Protein AF-A0A6C0U4Q2-F1 (afdb_monomer)

Mean predicted aligned error: 18.31 Å

Radius of gyration: 34.85 Å; Cα contacts (8 Å, |Δi|>4): 377; chains: 1; bounding box: 130×58×100 Å

pLDDT: mean 71.83, std 25.67, range [25.06, 98.56]

Secondary structure (DSSP, 8-state):
---PPPPPPPPPPPP--PPPPP-PPPP--SS-------SSEEEESSS--SS-PPPPEEEE-HHHHHHHHHHHHH-SS--EEEEEEEEEPPPTT---EEEEEEEE--SEEEETTEEEE-HHHHHHHHHHHHHTT--GGG--EEEEE-TTS--PPPHHHHHHHHHHHHH-SEEEEEEE-TTS-EEEEEEETTTTEEEES-EEEE----SS-TTTTHHHHHHHH----------------------------------------------------------------------------S----------------------------------------

Foldseek 3Di:
DDDDDDDDDDDDDDPDDDDPDDDDDDDDFPWFDDFLDPDWDKDFTPDFDPDDADQAEEEEAPVRVVVVLCVQVVDQWKFKKWFFWDWDDDDPVRHIYIYGYDIGGFDWDTDRADIGHDPVRLVVVCVVCVVVVHHCLRRQEMEMENEADDQRDDPVVSVVVSVVLVPHQKHKYKYAYNVGDIWIKIDGSVNRMITTRGHYYHDDPDPDDPCVCVVVVCVVPPDDDPPDPPPPPPPPPPDDPDDDDDDDDDDDDDDDDDDDDDDDDDDDDDDDDDDDDDDDDDDDDPDDDDDDDDDDDDDDDDPDDDDDDDDDDDDDDDDDDDDDDDDDDDDDDDDDDD

Organism: NCBI:txid2708301

Nearest PDB structures (foldseek):
  5u4p-assembly1_B  TM=7.479E-01  e=2.543E-08  Saccharomyces cerevisiae S288C
  7w39-assembly1_c  TM=6.281E-01  e=1.203E-08  Homo sapiens
  6ef3-assembly1_r  TM=6.448E-01  e=1.652E-07  Saccharomyces cerevisiae S288C
  5cw3-assembly1_D  TM=5.854E-01  e=3.716E-07  Camponotus floridanus

Solvent-accessible surface area (backbone atoms only — not comparable to full-atom values): 22722 Å² total; per-residue (Å²): 140,85,86,83,81,85,81,77,88,81,83,80,80,76,80,81,78,76,75,82,77,84,78,75,78,77,87,83,69,95,50,51,63,80,69,67,60,94,46,72,44,82,41,71,34,51,90,45,60,94,74,72,84,56,81,43,35,46,28,25,32,66,67,40,52,52,52,52,53,48,54,38,68,75,39,87,39,15,49,56,35,39,27,31,46,46,77,51,82,57,51,100,84,65,25,54,31,37,34,33,69,47,75,43,72,58,51,59,56,66,35,84,88,45,56,49,70,35,71,62,30,53,50,54,50,41,52,50,31,49,76,71,72,45,67,55,87,33,54,34,26,42,34,35,33,39,30,86,54,73,53,61,69,54,73,65,57,35,52,51,50,35,58,49,50,74,79,35,61,50,42,34,44,38,26,31,28,66,81,73,50,70,32,34,32,42,35,33,54,86,60,8,31,32,32,24,41,43,58,69,50,73,54,73,94,64,96,58,72,92,61,69,65,44,65,60,53,41,70,72,70,62,75,88,77,87,77,73,77,82,78,68,80,75,73,78,87,75,78,77,94,72,78,88,80,90,82,90,76,88,84,84,81,89,86,86,88,88,82,88,89,86,86,88,84,89,87,88,81,90,85,88,79,85,84,84,89,82,91,78,94,77,82,82,80,90,75,89,87,88,83,91,80,91,82,94,75,82,99,70,95,70,97,73,82,82,90,84,87,83,94,78,90,83,81,90,80,90,80,91,88,83,90,86,84,86,86,88,86,81,90,84,88,82,89,81,89,133

Sequence (338 aa):
MTTQQQRKPGTTPSPIRSLPKPTTPAPTFKYKVSTAAMTATRTEIQGAPKSGPQPPRVSYTPEVELQMRYIIAACDDEVGWMCYAEMLEPDSDGADHFLITEIFVPKQEVHATTTEIDPQGLNELAFKLMDEGKDPGKLIGWYHSHVDMGVSPSGQDEEMIQKHLESNPVMIRGIMNKKGASKVDVYYREHGVAFTCVTTGVYYPFTTNPLEGLDEILAKNVVEQDIYPYNGYGYPNSLYSGATHGIDYYGNARQPKTSASSPGKPWNTGLAGKGVTDEDDDFPSLLNTASHVETGFGTRWTVNTPLHLRPDEWHEDDAYWEEGHHNDIIADNGNFFK

Structure (mmCIF, N/CA/C/O backbone):
data_AF-A0A6C0U4Q2-F1
#
_entry.id   AF-A0A6C0U4Q2-F1
#
loop_
_atom_site.group_PDB
_atom_site.id
_atom_site.type_symbol
_atom_site.label_atom_id
_atom_site.label_alt_id
_atom_site.label_comp_id
_atom_site.label_asym_id
_atom_site.label_entity_id
_atom_site.label_seq_id
_atom_site.pdbx_PDB_ins_code
_atom_site.Cartn_x
_atom_site.Cartn_y
_atom_site.Cartn_z
_atom_site.occupancy
_atom_site.B_iso_or_equiv
_atom_site.auth_seq_id
_atom_site.auth_comp_id
_atom_site.auth_asym_id
_atom_site.auth_atom_id
_atom_site.pdbx_PDB_model_num
ATOM 1 N N . MET A 1 1 ? -88.117 -27.316 13.158 1.00 42.72 1 MET A N 1
ATOM 2 C CA . MET A 1 1 ? -87.970 -25.858 12.949 1.00 42.72 1 MET A CA 1
ATOM 3 C C . MET A 1 1 ? -86.537 -25.511 13.297 1.00 42.72 1 MET A C 1
ATOM 5 O O . MET A 1 1 ? -86.114 -25.887 14.382 1.00 42.72 1 MET A O 1
ATOM 9 N N . THR A 1 2 ? -85.785 -24.890 12.387 1.00 41.69 2 THR A N 1
ATOM 10 C CA . THR A 1 2 ? -84.321 -24.783 12.512 1.00 41.69 2 THR A CA 1
ATOM 11 C C . THR A 1 2 ? -83.884 -23.353 12.216 1.00 41.69 2 THR A C 1
ATOM 13 O O . THR A 1 2 ? -83.916 -22.918 11.068 1.00 41.69 2 THR A O 1
ATOM 16 N N . THR A 1 3 ? -83.520 -22.607 13.256 1.00 45.53 3 THR A N 1
ATOM 17 C CA . THR A 1 3 ? -83.231 -21.171 13.155 1.00 45.53 3 THR A CA 1
ATOM 18 C C . THR A 1 3 ? -81.785 -20.937 12.719 1.00 45.53 3 THR A C 1
ATOM 20 O O . THR A 1 3 ? -80.858 -21.185 13.487 1.00 45.53 3 THR A O 1
ATOM 23 N N . GLN A 1 4 ? -81.574 -20.436 11.500 1.00 45.56 4 GLN A N 1
ATOM 24 C CA . GLN A 1 4 ? -80.247 -20.005 11.053 1.00 45.56 4 GLN A CA 1
ATOM 25 C C . GLN A 1 4 ? -79.858 -18.679 11.724 1.00 45.56 4 GLN A C 1
ATOM 27 O O . GLN A 1 4 ? -80.530 -17.666 11.539 1.00 45.56 4 GLN A O 1
ATOM 32 N N . GLN A 1 5 ? -78.743 -18.660 12.459 1.00 52.62 5 GLN A N 1
ATOM 33 C CA . GLN A 1 5 ? -78.097 -17.413 12.873 1.00 52.62 5 GLN A CA 1
ATOM 34 C C . GLN A 1 5 ? -77.146 -16.931 11.772 1.00 52.62 5 GLN A C 1
ATOM 36 O O . GLN A 1 5 ? -76.161 -17.596 11.452 1.00 52.62 5 GLN A O 1
ATOM 41 N N . GLN A 1 6 ? -77.420 -15.753 11.210 1.00 52.38 6 GLN A N 1
ATOM 42 C CA . GLN A 1 6 ? -76.510 -15.093 10.273 1.00 52.38 6 GLN A CA 1
ATOM 43 C C . GLN A 1 6 ? -75.274 -14.566 11.017 1.00 52.38 6 GLN A C 1
ATOM 45 O O . GLN A 1 6 ? -75.391 -13.779 11.957 1.00 52.38 6 GLN A O 1
ATOM 50 N N . ARG A 1 7 ? -74.075 -14.970 10.581 1.00 50.22 7 ARG A N 1
ATOM 51 C CA . ARG A 1 7 ? -72.812 -14.379 11.050 1.00 50.22 7 ARG A CA 1
ATOM 52 C C . ARG A 1 7 ? -72.556 -13.069 10.301 1.00 50.22 7 ARG A C 1
ATOM 54 O O . ARG A 1 7 ? -72.655 -13.036 9.078 1.00 50.22 7 ARG A O 1
ATOM 61 N N . LYS A 1 8 ? -72.210 -11.999 11.024 1.00 54.72 8 LYS A N 1
ATOM 62 C CA . LYS A 1 8 ? -71.780 -10.730 10.411 1.00 54.72 8 LYS A CA 1
ATOM 63 C C . LYS A 1 8 ? -70.379 -10.879 9.787 1.00 54.72 8 LYS A C 1
ATOM 65 O O . LYS A 1 8 ? -69.573 -11.628 10.342 1.00 54.72 8 LYS A O 1
ATOM 70 N N . PRO A 1 9 ? -70.061 -10.164 8.690 1.00 55.47 9 PRO A N 1
ATOM 71 C CA . PRO A 1 9 ? -68.697 -10.086 8.169 1.00 55.47 9 PRO A CA 1
ATOM 72 C C . PRO A 1 9 ? -67.740 -9.494 9.211 1.00 55.47 9 PRO A C 1
ATOM 74 O O . PRO A 1 9 ? -68.101 -8.551 9.916 1.00 55.47 9 PRO A O 1
ATOM 77 N N . GLY A 1 10 ? -66.529 -10.045 9.308 1.00 53.47 10 GLY A N 1
ATOM 78 C CA . GLY A 1 10 ? -65.479 -9.512 10.177 1.00 53.47 10 GLY A CA 1
ATOM 79 C C . GLY A 1 10 ? -64.791 -8.301 9.549 1.00 53.47 10 GLY A C 1
ATOM 80 O O . GLY A 1 10 ? -64.473 -8.319 8.362 1.00 53.47 10 GLY A O 1
ATOM 81 N N . THR A 1 11 ? -64.550 -7.258 10.341 1.00 58.34 11 THR A N 1
ATOM 82 C CA . THR A 1 11 ? -63.812 -6.067 9.905 1.00 58.34 11 THR A CA 1
ATOM 83 C C . THR A 1 11 ? -62.340 -6.409 9.681 1.00 58.34 11 THR A C 1
ATOM 85 O O . THR A 1 11 ? -61.685 -6.926 10.587 1.00 58.34 11 THR A O 1
ATOM 88 N N . THR A 1 12 ? -61.800 -6.104 8.502 1.00 63.94 12 THR A N 1
ATOM 89 C CA . THR A 1 12 ? -60.374 -6.288 8.201 1.00 63.94 12 THR A CA 1
ATOM 90 C C . THR A 1 12 ? -59.524 -5.402 9.123 1.00 63.94 12 THR A C 1
ATOM 92 O O . THR A 1 12 ? -59.817 -4.207 9.221 1.00 63.94 12 THR A O 1
ATOM 95 N N . PRO A 1 13 ? -58.481 -5.922 9.798 1.00 58.84 13 PRO A N 1
ATOM 96 C CA . PRO A 1 13 ? -57.597 -5.086 10.604 1.00 58.84 13 PRO A CA 1
ATOM 97 C C . PRO A 1 13 ? -56.796 -4.136 9.705 1.00 58.84 13 PRO A C 1
ATOM 99 O O . PRO A 1 13 ? -56.207 -4.558 8.708 1.00 58.84 13 PRO A O 1
ATOM 102 N N . SER A 1 14 ? -56.769 -2.850 10.061 1.00 62.06 14 SER A N 1
ATOM 103 C CA . SER A 1 14 ? -55.974 -1.840 9.355 1.00 62.06 14 SER A CA 1
ATOM 104 C C . SER A 1 14 ? -54.480 -2.191 9.383 1.00 62.06 14 SER A C 1
ATOM 106 O O . SER A 1 14 ? -53.998 -2.671 10.414 1.00 62.06 14 SER A O 1
ATOM 108 N N . PRO A 1 15 ? -53.717 -1.919 8.306 1.00 62.97 15 PRO A N 1
ATOM 109 C CA . PRO A 1 15 ? -52.280 -2.168 8.296 1.00 62.97 15 PRO A CA 1
ATOM 110 C C . PRO A 1 15 ? -51.590 -1.357 9.397 1.00 62.97 15 PRO A C 1
ATOM 112 O O . PRO A 1 15 ? -51.809 -0.150 9.530 1.00 62.97 15 PRO A O 1
ATOM 115 N N . ILE A 1 16 ? -50.747 -2.026 10.187 1.00 65.00 16 ILE A N 1
ATOM 116 C CA . ILE A 1 16 ? -49.957 -1.380 11.237 1.00 65.00 16 ILE A CA 1
ATOM 117 C C . ILE A 1 16 ? -48.997 -0.403 10.557 1.00 65.00 16 ILE A C 1
ATOM 119 O O . ILE A 1 16 ? -48.096 -0.808 9.824 1.00 65.00 16 ILE A O 1
ATOM 123 N N . ARG A 1 17 ? -49.206 0.896 10.791 1.00 63.78 17 ARG A N 1
ATOM 124 C CA . ARG A 1 17 ? -48.357 1.966 10.261 1.00 63.78 17 ARG A CA 1
ATOM 125 C C . ARG A 1 17 ? -46.952 1.805 10.840 1.00 63.78 17 ARG A C 1
ATOM 127 O O . ARG A 1 17 ? -46.734 2.122 12.007 1.00 63.78 17 ARG A O 1
ATOM 134 N N . SER A 1 18 ? -46.022 1.309 10.027 1.00 65.44 18 SER A N 1
ATOM 135 C CA . SER A 1 18 ? -44.621 1.127 10.406 1.00 65.44 18 SER A CA 1
ATOM 136 C C . SER A 1 18 ? -44.052 2.431 10.960 1.00 65.44 18 SER A C 1
ATOM 138 O O . SER A 1 18 ? -44.100 3.465 10.285 1.00 65.44 18 SER A O 1
ATOM 140 N N . LEU A 1 19 ? -43.521 2.383 12.182 1.00 65.56 19 LEU A N 1
ATOM 141 C CA . LEU A 1 19 ? -42.799 3.513 12.760 1.00 65.56 19 LEU A CA 1
ATOM 142 C C . LEU A 1 19 ? -41.592 3.851 11.867 1.00 65.56 19 LEU A C 1
ATOM 144 O O . LEU A 1 19 ? -40.963 2.929 11.338 1.00 65.56 19 LEU A O 1
ATOM 148 N N . PRO A 1 20 ? -41.260 5.141 11.675 1.00 63.28 20 PRO A N 1
ATOM 149 C CA . PRO A 1 20 ? -40.060 5.515 10.940 1.00 63.28 20 PRO A CA 1
ATOM 150 C C . PRO A 1 20 ? -38.836 4.910 11.636 1.00 63.28 20 PRO A C 1
ATOM 152 O O . PRO A 1 20 ? -38.687 5.023 12.854 1.00 63.28 20 PRO A O 1
ATOM 155 N N . LYS A 1 21 ? -37.978 4.242 10.858 1.00 67.12 21 LYS A N 1
ATOM 156 C CA . LYS A 1 21 ? -36.742 3.633 11.363 1.00 67.12 21 LYS A CA 1
ATOM 157 C C . LYS A 1 21 ? -35.880 4.748 11.985 1.00 67.12 21 LYS A C 1
ATOM 159 O O . LYS A 1 21 ? -35.712 5.771 11.319 1.00 67.12 21 LYS A O 1
ATOM 164 N N . PRO A 1 22 ? -35.355 4.602 13.217 1.00 53.47 22 PRO A N 1
ATOM 165 C CA . PRO A 1 22 ? -34.507 5.628 13.814 1.00 53.47 22 PRO A CA 1
ATOM 166 C C . PRO A 1 22 ? -33.298 5.905 12.919 1.00 53.47 22 PRO A C 1
ATOM 168 O O . PRO A 1 22 ? -32.501 5.008 12.650 1.00 53.47 22 PRO A O 1
ATOM 171 N N . THR A 1 23 ? -33.178 7.138 12.434 1.00 63.22 23 THR A N 1
ATOM 172 C CA . THR A 1 23 ? -32.005 7.589 11.685 1.00 63.22 23 THR A CA 1
ATOM 173 C C . THR A 1 23 ? -30.897 7.909 12.676 1.00 63.22 23 THR A C 1
ATOM 175 O O . THR A 1 23 ? -30.851 9.015 13.221 1.00 63.22 23 THR A O 1
ATOM 178 N N . THR A 1 24 ? -30.025 6.936 12.935 1.00 66.06 24 THR A N 1
ATOM 179 C CA . THR A 1 24 ? -28.750 7.171 13.621 1.00 66.06 24 THR A CA 1
ATOM 180 C C . THR A 1 24 ? -28.005 8.301 12.895 1.00 66.06 24 THR A C 1
ATOM 182 O O . THR A 1 24 ? -27.934 8.259 11.664 1.00 66.06 24 THR A O 1
ATOM 185 N N . PRO A 1 25 ? -27.486 9.327 13.595 1.00 66.88 25 PRO A N 1
ATOM 186 C CA . PRO A 1 25 ? -26.664 10.346 12.952 1.00 66.88 25 PRO A CA 1
ATOM 187 C C . PRO A 1 25 ? -25.405 9.700 12.361 1.00 66.88 25 PRO A C 1
ATOM 189 O O . PRO A 1 25 ? -24.829 8.798 12.969 1.00 66.88 25 PRO A O 1
ATOM 192 N N . ALA A 1 26 ? -24.989 10.158 11.179 1.00 69.19 26 ALA A N 1
ATOM 193 C CA . ALA A 1 26 ? -23.766 9.682 10.540 1.00 69.19 26 ALA A CA 1
ATOM 194 C C . ALA A 1 26 ? -22.528 10.006 11.407 1.00 69.19 26 ALA A C 1
ATOM 196 O O . ALA A 1 26 ? -22.522 11.049 12.076 1.00 69.19 26 ALA A O 1
ATOM 197 N N . PRO A 1 27 ? -21.489 9.150 11.408 1.00 70.38 27 PRO A N 1
ATOM 198 C CA . PRO A 1 27 ? -20.253 9.416 12.136 1.00 70.38 27 PRO A CA 1
ATOM 199 C C . PRO A 1 27 ? -19.581 10.701 11.631 1.00 70.38 27 PRO A C 1
ATOM 201 O O . PRO A 1 27 ? -19.507 10.964 10.433 1.00 70.38 27 PRO A O 1
ATOM 204 N N . THR A 1 28 ? -19.088 11.520 12.560 1.00 76.12 28 THR A N 1
ATOM 205 C CA . THR A 1 28 ? -18.394 12.776 12.251 1.00 76.12 28 THR A CA 1
ATOM 206 C C . THR A 1 28 ? -16.888 12.593 12.401 1.00 76.12 28 THR A C 1
ATOM 208 O O . THR A 1 28 ? -16.343 12.830 13.480 1.00 76.12 28 THR A O 1
ATOM 211 N N . PHE A 1 29 ? -16.224 12.170 11.328 1.00 80.56 29 PHE A N 1
ATOM 212 C CA . PHE A 1 29 ? -14.768 12.015 11.297 1.00 80.56 29 PHE A CA 1
ATOM 213 C C . PHE A 1 29 ? -14.035 13.358 11.436 1.00 80.56 29 PHE A C 1
ATOM 215 O O . PHE A 1 29 ? -14.499 14.398 10.956 1.00 80.56 29 PHE A O 1
ATOM 222 N N . LYS A 1 30 ? -12.862 13.332 12.082 1.00 84.12 30 LYS A N 1
ATOM 223 C CA . LYS A 1 30 ? -11.992 14.511 12.247 1.00 84.12 30 LYS A CA 1
ATOM 224 C C . LYS A 1 30 ? -11.353 14.971 10.931 1.00 84.12 30 LYS A C 1
ATOM 226 O O . LYS A 1 30 ? -11.168 16.171 10.717 1.00 84.12 30 LYS A O 1
ATOM 231 N N . TYR A 1 31 ? -10.990 14.014 10.084 1.00 85.44 31 TYR A N 1
ATOM 232 C CA . TYR A 1 31 ? -10.335 14.221 8.794 1.00 85.44 31 TYR A CA 1
ATOM 233 C C . TYR A 1 31 ? -11.362 14.152 7.668 1.00 85.44 31 TYR A C 1
ATOM 235 O O . TYR A 1 31 ? -12.365 13.458 7.798 1.00 85.44 31 TYR A O 1
ATOM 243 N N . LYS A 1 32 ? -11.112 14.837 6.548 1.00 87.12 32 LYS A N 1
ATOM 244 C CA . LYS A 1 32 ? -11.887 14.645 5.317 1.00 87.12 32 LYS A CA 1
ATOM 245 C C . LYS A 1 32 ? -10.955 14.162 4.226 1.00 87.12 32 LYS A C 1
ATOM 247 O O . LYS A 1 32 ? -10.099 14.908 3.763 1.00 87.12 32 LYS A O 1
ATOM 252 N N . VAL A 1 33 ? -11.123 12.907 3.840 1.00 88.69 33 VAL A N 1
ATOM 253 C CA . VAL A 1 33 ? -10.375 12.295 2.746 1.00 88.69 33 VAL A CA 1
ATOM 254 C C . VAL A 1 33 ? -11.257 12.328 1.508 1.00 88.69 33 VAL A C 1
ATOM 256 O O . VAL A 1 33 ? -12.420 11.953 1.581 1.00 88.69 33 VAL A O 1
ATOM 259 N N . SER A 1 34 ? -10.705 12.785 0.386 1.00 91.00 34 SER A N 1
ATOM 260 C CA . SER A 1 34 ? -11.259 12.493 -0.933 1.00 91.00 34 SER A CA 1
ATOM 261 C C . SER A 1 34 ? -10.108 12.264 -1.903 1.00 91.00 34 SER A C 1
ATOM 263 O O . SER A 1 34 ? -9.291 13.151 -2.147 1.00 91.00 34 SER A O 1
ATOM 265 N N . THR A 1 35 ? -9.985 11.037 -2.387 1.00 93.44 35 THR A N 1
ATOM 266 C CA . THR A 1 35 ? -8.821 10.520 -3.115 1.00 93.44 35 THR A CA 1
ATOM 267 C C . THR A 1 35 ? -9.229 9.702 -4.338 1.00 93.44 35 THR A C 1
ATOM 269 O O . THR A 1 35 ? -8.449 8.906 -4.849 1.00 93.44 35 THR A O 1
ATOM 272 N N . ALA A 1 36 ? -10.426 9.941 -4.880 1.00 92.75 36 ALA A N 1
ATOM 273 C CA . ALA A 1 36 ? -10.941 9.300 -6.093 1.00 92.75 36 ALA A CA 1
ATOM 274 C C . ALA A 1 36 ? -10.117 9.547 -7.382 1.00 92.75 36 ALA A C 1
ATOM 276 O O . ALA A 1 36 ? -10.321 8.845 -8.370 1.00 92.75 36 ALA A O 1
ATOM 277 N N . ALA A 1 37 ? -9.179 10.503 -7.399 1.00 93.62 37 ALA A N 1
ATOM 278 C CA . ALA A 1 37 ? -8.343 10.811 -8.566 1.00 93.62 37 ALA A CA 1
ATOM 279 C C . ALA A 1 37 ? -7.508 9.598 -9.024 1.00 93.62 37 ALA A C 1
ATOM 281 O O . ALA A 1 37 ? -6.835 8.967 -8.214 1.00 93.62 37 ALA A O 1
ATOM 282 N N . MET A 1 38 ? -7.528 9.284 -10.323 1.00 95.50 38 MET A N 1
ATOM 283 C CA . MET A 1 38 ? -6.814 8.136 -10.919 1.00 95.50 38 MET A CA 1
ATOM 284 C C . MET A 1 38 ? -5.503 8.552 -11.605 1.00 95.50 38 MET A C 1
ATOM 286 O O . MET A 1 38 ? -5.093 7.975 -12.607 1.00 95.50 38 MET A O 1
ATOM 290 N N . THR A 1 39 ? -4.874 9.598 -11.075 1.00 95.69 39 THR A N 1
ATOM 291 C CA . THR A 1 39 ? -3.647 10.225 -11.576 1.00 95.69 39 THR A CA 1
ATOM 292 C C . THR A 1 39 ? -2.786 10.670 -10.398 1.00 95.69 39 THR A C 1
ATOM 294 O O . THR A 1 39 ? -3.321 10.988 -9.332 1.00 95.69 39 THR A O 1
ATOM 297 N N . ALA A 1 40 ? -1.466 10.740 -10.594 1.00 96.50 40 ALA A N 1
ATOM 298 C CA . ALA A 1 40 ? -0.534 11.257 -9.593 1.00 96.50 40 ALA A CA 1
ATOM 299 C C . ALA A 1 40 ? -0.945 12.679 -9.164 1.00 96.50 40 ALA A C 1
ATOM 301 O O . ALA A 1 40 ? -0.982 13.594 -9.989 1.00 96.50 40 ALA A O 1
ATOM 302 N N . THR A 1 41 ? -1.343 12.881 -7.905 1.00 94.50 41 THR A N 1
ATOM 303 C CA . THR A 1 41 ? -1.897 14.167 -7.431 1.00 94.50 41 THR A CA 1
ATOM 304 C C . THR A 1 41 ? -1.723 14.331 -5.919 1.00 94.50 41 THR A C 1
ATOM 306 O O . THR A 1 41 ? -1.846 13.374 -5.163 1.00 94.50 41 THR A O 1
ATOM 309 N N . ARG A 1 42 ? -1.442 15.559 -5.463 1.00 93.81 42 ARG A N 1
ATOM 310 C CA . ARG A 1 42 ? -1.377 15.932 -4.039 1.00 93.81 42 ARG A CA 1
ATOM 311 C C . ARG A 1 42 ? -2.695 16.580 -3.615 1.00 93.81 42 ARG A C 1
ATOM 313 O O . ARG A 1 42 ? -3.006 17.678 -4.074 1.00 93.81 42 ARG A O 1
ATOM 320 N N . THR A 1 43 ? -3.417 15.942 -2.703 1.00 91.25 43 THR A N 1
ATOM 321 C CA . THR A 1 43 ? -4.681 16.428 -2.134 1.00 91.25 43 THR A CA 1
ATOM 322 C C . THR A 1 43 ? -4.486 16.898 -0.692 1.00 91.25 43 THR A C 1
ATOM 324 O O . THR A 1 43 ? -3.699 16.332 0.063 1.00 91.25 43 THR A O 1
ATOM 327 N N . GLU A 1 44 ? -5.214 17.936 -0.288 1.00 91.00 44 GLU A N 1
ATOM 328 C CA . GLU A 1 44 ? -5.305 18.382 1.106 1.00 91.00 44 GLU A CA 1
ATOM 329 C C . GLU A 1 44 ? -6.388 17.591 1.859 1.00 91.00 44 GLU A C 1
ATOM 331 O O . GLU A 1 44 ? -7.526 17.519 1.400 1.00 91.00 44 GLU A O 1
ATOM 336 N N . ILE A 1 45 ? -6.044 17.036 3.026 1.00 89.31 45 ILE A N 1
ATOM 337 C CA . ILE A 1 45 ? -6.980 16.344 3.935 1.00 89.31 45 ILE A CA 1
ATOM 338 C C . ILE A 1 45 ? -7.273 17.143 5.218 1.00 89.31 45 ILE A C 1
ATOM 340 O O . ILE A 1 45 ? -8.349 16.989 5.801 1.00 89.31 45 ILE A O 1
ATOM 344 N N . GLN A 1 46 ? -6.347 18.010 5.663 1.00 84.00 46 GLN A N 1
ATOM 345 C CA . GLN A 1 46 ? -6.578 18.978 6.747 1.00 84.00 46 GLN A CA 1
ATOM 346 C C . GLN A 1 46 ? -5.512 20.094 6.786 1.00 84.00 46 GLN A C 1
ATOM 348 O O . GLN A 1 46 ? -4.433 19.890 7.332 1.00 84.00 46 GLN A O 1
ATOM 353 N N . GLY A 1 47 ? -5.839 21.303 6.315 1.00 76.88 47 GLY A N 1
ATOM 354 C CA . GLY A 1 47 ? -5.068 22.525 6.600 1.00 76.88 47 GLY A CA 1
ATOM 355 C C . GLY A 1 47 ? -3.642 22.525 6.041 1.00 76.88 47 GLY A C 1
ATOM 356 O O . GLY A 1 47 ? -2.723 22.999 6.710 1.00 76.88 47 GLY A O 1
ATOM 357 N N . ALA A 1 48 ? -3.447 21.951 4.854 1.00 75.00 48 ALA A N 1
ATOM 358 C CA . ALA A 1 48 ? -2.126 21.633 4.324 1.00 75.00 48 ALA A CA 1
ATOM 359 C C . ALA A 1 48 ? -1.276 22.895 4.059 1.00 75.00 48 ALA A C 1
ATOM 361 O O . ALA A 1 48 ? -1.708 23.799 3.334 1.00 75.00 48 ALA A O 1
ATOM 362 N N . PRO A 1 49 ? -0.020 22.959 4.542 1.00 73.75 49 PRO A N 1
ATOM 363 C CA . PRO A 1 49 ? 0.909 23.997 4.121 1.00 73.75 49 PRO A CA 1
ATOM 364 C C . PRO A 1 49 ? 1.226 23.874 2.620 1.00 73.75 49 PRO A C 1
ATOM 366 O O . PRO A 1 49 ? 1.181 22.791 2.025 1.00 73.75 49 PRO A O 1
ATOM 369 N N . LYS A 1 50 ? 1.554 25.008 1.984 1.00 68.12 50 LYS A N 1
ATOM 370 C CA . LYS A 1 50 ? 1.884 25.054 0.545 1.00 68.12 50 LYS A CA 1
ATOM 371 C C . LYS A 1 50 ? 3.182 24.310 0.220 1.00 68.12 50 LYS A C 1
ATOM 373 O O . LYS A 1 50 ? 3.250 23.631 -0.796 1.00 68.12 50 LYS A O 1
ATOM 378 N N . SER A 1 51 ? 4.177 24.416 1.096 1.00 76.88 51 SER A N 1
ATOM 379 C CA . SER A 1 51 ? 5.342 23.530 1.152 1.00 76.88 51 SER A CA 1
ATOM 380 C C . SER A 1 51 ? 5.009 22.308 2.009 1.00 76.88 51 SER A C 1
ATOM 382 O O . SER A 1 51 ? 4.457 22.466 3.095 1.00 76.88 51 SER A O 1
ATOM 384 N N . GLY A 1 52 ? 5.367 21.109 1.562 1.00 79.44 52 GLY A N 1
ATOM 385 C CA . GLY A 1 52 ? 5.207 19.861 2.314 1.00 79.44 52 GLY A CA 1
ATOM 386 C C . GLY A 1 52 ? 6.228 18.818 1.848 1.00 79.44 52 GLY A C 1
ATOM 387 O O . GLY A 1 52 ? 7.145 19.197 1.117 1.00 79.44 52 GLY A O 1
ATOM 388 N N . PRO A 1 53 ? 6.076 17.539 2.236 1.00 89.00 53 PRO A N 1
ATOM 389 C CA . PRO A 1 53 ? 6.906 16.454 1.708 1.00 89.00 53 PRO A CA 1
ATOM 390 C C . PRO A 1 53 ? 6.783 16.339 0.181 1.00 89.00 53 PRO A C 1
ATOM 392 O O . PRO A 1 53 ? 5.807 16.814 -0.414 1.00 89.00 53 PRO A O 1
ATOM 395 N N . GLN A 1 54 ? 7.767 15.690 -0.440 1.00 91.94 54 GLN A N 1
ATOM 396 C CA . GLN A 1 54 ? 7.686 15.275 -1.842 1.00 91.94 54 GLN A CA 1
ATOM 397 C C . GLN A 1 54 ? 6.697 14.105 -2.009 1.00 91.94 54 GLN A C 1
ATOM 399 O O . GLN A 1 54 ? 6.364 13.447 -1.021 1.00 91.94 54 GLN A O 1
ATOM 404 N N . PRO A 1 55 ? 6.215 13.815 -3.234 1.00 93.56 55 PRO A N 1
ATOM 405 C CA . PRO A 1 55 ? 5.431 12.610 -3.494 1.00 93.56 55 PRO A CA 1
ATOM 406 C C . PRO A 1 55 ? 6.263 11.352 -3.180 1.00 93.56 55 PRO A C 1
ATOM 408 O O . PRO A 1 55 ? 7.316 11.173 -3.796 1.00 93.56 55 PRO A O 1
ATOM 411 N N . PRO A 1 56 ? 5.828 10.488 -2.246 1.00 96.12 56 PRO A N 1
ATOM 412 C CA . PRO A 1 56 ? 6.619 9.343 -1.810 1.00 96.12 56 PRO A CA 1
ATOM 413 C C . PRO A 1 56 ? 6.596 8.192 -2.818 1.00 96.12 56 PRO A C 1
ATOM 415 O O . PRO A 1 56 ? 5.799 8.163 -3.760 1.00 96.12 56 PRO A O 1
ATOM 418 N N . ARG A 1 57 ? 7.452 7.201 -2.572 1.00 95.94 57 ARG A N 1
ATOM 419 C CA . ARG A 1 57 ? 7.528 5.932 -3.306 1.00 95.94 57 ARG A CA 1
ATOM 420 C C . ARG A 1 57 ? 7.076 4.787 -2.404 1.00 95.94 57 ARG A C 1
ATOM 422 O O . ARG A 1 57 ? 7.385 4.785 -1.214 1.00 95.94 57 ARG A O 1
ATOM 429 N N . VAL A 1 58 ? 6.367 3.806 -2.961 1.00 97.75 58 VAL A N 1
ATOM 430 C CA . VAL A 1 58 ? 5.972 2.582 -2.239 1.00 97.75 58 VAL A CA 1
ATOM 431 C C . VAL A 1 58 ? 6.431 1.367 -3.029 1.00 97.75 58 VAL A C 1
ATOM 433 O O . VAL A 1 58 ? 6.020 1.167 -4.167 1.00 97.75 58 VAL A O 1
ATOM 436 N N . SER A 1 59 ? 7.266 0.530 -2.428 1.00 97.38 59 SER A N 1
ATOM 437 C CA . SER A 1 59 ? 7.747 -0.700 -3.044 1.00 97.38 59 SER A CA 1
ATOM 438 C C . SER A 1 59 ? 7.405 -1.938 -2.235 1.00 97.38 59 SER A C 1
ATOM 440 O O . SER A 1 59 ? 7.074 -1.856 -1.058 1.00 97.38 59 SER A O 1
ATOM 442 N N . TYR A 1 60 ? 7.516 -3.091 -2.884 1.00 97.81 60 TYR A N 1
ATOM 443 C CA . TYR A 1 60 ? 7.257 -4.408 -2.306 1.00 97.81 60 TYR A CA 1
ATOM 444 C C . TYR A 1 60 ? 8.522 -5.253 -2.373 1.00 97.81 60 TYR A C 1
ATOM 446 O O . TYR A 1 60 ? 9.256 -5.163 -3.361 1.00 97.81 60 TYR A O 1
ATOM 454 N N . THR A 1 61 ? 8.759 -6.117 -1.390 1.00 97.38 61 THR A N 1
ATOM 455 C CA . THR A 1 61 ? 9.660 -7.257 -1.610 1.00 97.38 61 THR A CA 1
ATOM 456 C C . THR A 1 61 ? 9.063 -8.197 -2.673 1.00 97.38 61 THR A C 1
ATOM 458 O O . THR A 1 61 ? 7.836 -8.228 -2.848 1.00 97.38 61 THR A O 1
ATOM 461 N N . PRO A 1 62 ? 9.882 -8.976 -3.407 1.00 96.38 62 PRO A N 1
ATOM 462 C CA . PRO A 1 62 ? 9.379 -9.955 -4.374 1.00 96.38 62 PRO A CA 1
ATOM 463 C C . PRO A 1 62 ? 8.387 -10.951 -3.755 1.00 96.38 62 PRO A C 1
ATOM 465 O O . PRO A 1 62 ? 7.405 -11.334 -4.390 1.00 96.38 62 PRO A O 1
ATOM 468 N N . GLU A 1 63 ? 8.609 -11.329 -2.497 1.00 96.88 63 GLU A N 1
ATOM 469 C CA . GLU A 1 63 ? 7.749 -12.212 -1.714 1.00 96.88 63 GLU A CA 1
ATOM 470 C C . GLU A 1 63 ? 6.375 -11.580 -1.456 1.00 96.88 63 GLU A C 1
ATOM 472 O O . GLU A 1 63 ? 5.357 -12.239 -1.668 1.00 96.88 63 GLU A O 1
ATOM 477 N N . VAL A 1 64 ? 6.327 -10.301 -1.059 1.00 98.06 64 VAL A N 1
ATOM 478 C CA . VAL A 1 64 ? 5.071 -9.566 -0.834 1.00 98.06 64 VAL A CA 1
ATOM 479 C C . VAL A 1 64 ? 4.280 -9.412 -2.132 1.00 98.06 64 VAL A C 1
ATOM 481 O O . VAL A 1 64 ? 3.080 -9.676 -2.142 1.00 98.06 64 VAL A O 1
ATOM 484 N N . GLU A 1 65 ? 4.930 -9.055 -3.242 1.00 97.38 65 GLU A N 1
ATOM 485 C CA . GLU A 1 65 ? 4.271 -8.947 -4.553 1.00 97.38 65 GLU A CA 1
ATOM 486 C C . GLU A 1 65 ? 3.614 -10.278 -4.969 1.00 97.38 65 GLU A C 1
ATOM 488 O O . GLU A 1 65 ? 2.463 -10.303 -5.414 1.00 97.38 65 GLU A O 1
ATOM 493 N N . LEU A 1 66 ? 4.311 -11.403 -4.771 1.00 97.62 66 LEU A N 1
ATOM 494 C CA . LEU A 1 66 ? 3.773 -12.739 -5.041 1.00 97.62 66 LEU A CA 1
ATOM 495 C C . LEU A 1 66 ? 2.618 -13.109 -4.097 1.00 97.62 66 LEU A C 1
ATOM 497 O O . LEU A 1 66 ? 1.616 -13.662 -4.553 1.00 97.62 66 LEU A O 1
ATOM 501 N N . GLN A 1 67 ? 2.719 -12.783 -2.805 1.00 98.19 67 GLN A N 1
ATOM 502 C CA . GLN A 1 67 ? 1.663 -13.048 -1.821 1.00 98.19 67 GLN A CA 1
ATOM 503 C C . GLN A 1 67 ? 0.393 -12.229 -2.098 1.00 98.19 67 GLN A C 1
ATOM 505 O O . GLN A 1 67 ? -0.703 -12.789 -2.071 1.00 98.19 67 GLN A O 1
ATOM 510 N N . MET A 1 68 ? 0.516 -10.940 -2.436 1.00 97.94 68 MET A N 1
ATOM 511 C CA . MET A 1 68 ? -0.629 -10.103 -2.820 1.00 97.94 68 MET A CA 1
ATOM 512 C C . MET A 1 68 ? -1.315 -10.641 -4.080 1.00 97.94 68 MET A C 1
ATOM 514 O O . MET A 1 68 ? -2.532 -10.825 -4.086 1.00 97.94 68 MET A O 1
ATOM 518 N N . ARG A 1 69 ? -0.545 -10.977 -5.127 1.00 96.81 69 ARG A N 1
ATOM 519 C CA . ARG A 1 69 ? -1.083 -11.597 -6.352 1.00 96.81 69 ARG A CA 1
ATOM 520 C C . ARG A 1 69 ? -1.801 -12.915 -6.066 1.00 96.81 69 ARG A C 1
ATOM 522 O O . ARG A 1 69 ? -2.859 -13.155 -6.641 1.00 96.81 69 ARG A O 1
ATOM 529 N N . TYR A 1 70 ? -1.266 -13.743 -5.165 1.00 97.62 70 TYR A N 1
ATOM 530 C CA . TYR A 1 70 ? -1.914 -14.985 -4.745 1.00 97.62 70 TYR A CA 1
ATOM 531 C C . TYR A 1 70 ? -3.256 -14.728 -4.042 1.00 97.62 70 TYR A C 1
ATOM 533 O O . TYR A 1 70 ? -4.248 -15.351 -4.407 1.00 97.62 70 TYR A O 1
ATOM 541 N N . ILE A 1 71 ? -3.319 -13.783 -3.095 1.00 96.38 71 ILE A N 1
ATOM 542 C CA . ILE A 1 71 ? -4.566 -13.400 -2.402 1.00 96.38 71 ILE A CA 1
ATOM 543 C C . ILE A 1 71 ? -5.623 -12.919 -3.408 1.00 96.38 71 ILE A C 1
ATOM 545 O O . ILE A 1 71 ? -6.754 -13.401 -3.398 1.00 96.38 71 ILE A O 1
ATOM 549 N N . ILE A 1 72 ? -5.242 -12.023 -4.323 1.00 96.44 72 ILE A N 1
ATOM 550 C CA . ILE A 1 72 ? -6.135 -11.472 -5.356 1.00 96.44 72 ILE A CA 1
ATOM 551 C C . ILE A 1 72 ? -6.651 -12.568 -6.303 1.00 96.44 72 ILE A C 1
ATOM 553 O O . ILE A 1 72 ? -7.799 -12.505 -6.738 1.00 96.44 72 ILE A O 1
ATOM 557 N N . ALA A 1 73 ? -5.826 -13.566 -6.632 1.00 96.06 73 ALA A N 1
ATOM 558 C CA . ALA A 1 73 ? -6.212 -14.673 -7.505 1.00 96.06 73 ALA A CA 1
ATOM 559 C C . ALA A 1 73 ? -7.075 -15.737 -6.800 1.00 96.06 73 ALA A C 1
ATOM 561 O O . ALA A 1 73 ? -7.940 -16.327 -7.442 1.00 96.06 73 ALA A O 1
ATOM 562 N N . ALA A 1 74 ? -6.844 -15.986 -5.506 1.00 95.00 74 ALA A N 1
ATOM 563 C CA . ALA A 1 74 ? -7.484 -17.059 -4.741 1.00 95.00 74 ALA A CA 1
ATOM 564 C C . ALA A 1 74 ? -8.853 -16.692 -4.135 1.00 95.00 74 ALA A C 1
ATOM 566 O O . ALA A 1 74 ? -9.577 -17.589 -3.702 1.00 95.00 74 ALA A O 1
ATOM 567 N N . CYS A 1 75 ? -9.210 -15.405 -4.085 1.00 92.50 75 CYS A N 1
ATOM 568 C CA . CYS A 1 75 ? -10.493 -14.924 -3.566 1.00 92.50 75 CYS A CA 1
ATOM 569 C C . CYS A 1 75 ? -11.427 -14.457 -4.695 1.00 92.50 75 CYS A C 1
ATOM 571 O O . CYS A 1 75 ? -11.000 -13.771 -5.624 1.00 92.50 75 CYS A O 1
ATOM 573 N N . ASP A 1 76 ? -12.712 -14.812 -4.607 1.00 93.12 76 ASP A N 1
ATOM 574 C CA . ASP A 1 76 ? -13.754 -14.382 -5.557 1.00 93.12 76 ASP A CA 1
ATOM 575 C C . ASP A 1 76 ? -14.596 -13.196 -5.058 1.00 93.12 76 ASP A C 1
ATOM 577 O O . ASP A 1 76 ? -15.205 -12.502 -5.870 1.00 93.12 76 ASP A O 1
ATOM 581 N N . ASP A 1 77 ? -14.562 -12.925 -3.752 1.00 94.06 77 ASP A N 1
ATOM 582 C CA . ASP A 1 77 ? -15.050 -11.697 -3.118 1.00 94.06 77 ASP A CA 1
ATOM 583 C C . ASP A 1 77 ? -13.882 -10.730 -2.827 1.00 94.06 77 ASP A C 1
ATOM 585 O O . ASP A 1 77 ? -12.702 -11.092 -2.934 1.00 94.06 77 ASP A O 1
ATOM 589 N N . GLU A 1 78 ? -14.199 -9.491 -2.443 1.00 93.12 78 GLU A N 1
ATOM 590 C CA . GLU A 1 78 ? -13.195 -8.524 -1.990 1.00 93.12 78 GLU A CA 1
ATOM 591 C C . GLU A 1 78 ? -12.573 -8.968 -0.661 1.00 93.12 78 GLU A C 1
ATOM 593 O O . GLU A 1 78 ? -13.279 -9.367 0.262 1.00 93.12 78 GLU A O 1
ATOM 598 N N . VAL A 1 79 ? -11.246 -8.887 -0.548 1.00 95.56 79 VAL A N 1
ATOM 599 C CA . VAL A 1 79 ? -10.496 -9.284 0.652 1.00 95.56 79 VAL A CA 1
ATOM 600 C C . VAL A 1 79 ? -9.465 -8.221 1.010 1.00 95.56 79 VAL A C 1
ATOM 602 O O . VAL A 1 79 ? -8.754 -7.714 0.142 1.00 95.56 79 VAL A O 1
ATOM 605 N N . GLY A 1 80 ? -9.383 -7.880 2.294 1.00 96.00 80 GLY A N 1
ATOM 606 C CA . GLY A 1 80 ? -8.434 -6.929 2.859 1.00 96.00 80 GLY A CA 1
ATOM 607 C C . GLY A 1 80 ? -7.219 -7.586 3.518 1.00 96.00 80 GLY A C 1
ATOM 608 O O . GLY A 1 80 ? -7.287 -8.674 4.094 1.00 96.00 80 GLY A O 1
ATOM 609 N N . TRP A 1 81 ? -6.087 -6.889 3.489 1.00 97.31 81 TRP A N 1
ATOM 610 C CA . TRP A 1 81 ? -4.881 -7.247 4.227 1.00 97.31 81 TRP A CA 1
ATOM 611 C C . TRP A 1 81 ? -4.166 -6.006 4.768 1.00 97.31 81 TRP A C 1
ATOM 613 O O . TRP A 1 81 ? -4.311 -4.893 4.262 1.00 97.31 81 TRP A O 1
ATOM 623 N N . MET A 1 82 ? -3.406 -6.205 5.841 1.00 97.19 82 MET A N 1
ATOM 624 C CA . MET A 1 82 ? -2.558 -5.188 6.452 1.00 97.19 82 MET A CA 1
ATOM 625 C C . MET A 1 82 ? -1.109 -5.412 6.024 1.00 97.19 82 MET A C 1
ATOM 627 O O . MET A 1 82 ? -0.652 -6.550 5.929 1.00 97.19 82 MET A O 1
ATOM 631 N N . CYS A 1 83 ? -0.381 -4.329 5.794 1.00 97.88 83 CYS A N 1
ATOM 632 C CA . CYS A 1 83 ? 0.981 -4.332 5.277 1.00 97.88 83 CYS A CA 1
ATOM 633 C C . CYS A 1 83 ? 1.922 -3.675 6.291 1.00 97.88 83 CYS A C 1
ATOM 635 O O . CYS A 1 83 ? 1.671 -2.558 6.755 1.00 97.88 83 CYS A O 1
ATOM 637 N N . TYR A 1 84 ? 3.006 -4.371 6.624 1.00 97.44 84 TYR A N 1
ATOM 638 C CA . TYR A 1 84 ? 4.075 -3.874 7.483 1.00 97.44 84 TYR A CA 1
ATOM 639 C C . TYR A 1 84 ? 5.141 -3.227 6.602 1.00 97.44 84 TYR A C 1
ATOM 641 O O . TYR A 1 84 ? 5.631 -3.848 5.654 1.00 97.44 84 TYR A O 1
ATOM 649 N N . ALA A 1 85 ? 5.452 -1.966 6.885 1.00 97.31 85 ALA A N 1
ATOM 650 C CA . ALA A 1 85 ? 6.340 -1.155 6.069 1.00 97.31 85 ALA A CA 1
ATOM 651 C C . ALA A 1 85 ? 7.594 -0.748 6.840 1.00 97.31 85 ALA A C 1
ATOM 653 O O . ALA A 1 85 ? 7.545 -0.368 8.011 1.00 97.31 85 ALA A O 1
ATOM 654 N N . GLU A 1 86 ? 8.716 -0.753 6.137 1.00 95.75 86 GLU A N 1
ATOM 655 C CA . GLU A 1 86 ? 9.942 -0.094 6.557 1.00 95.75 86 GLU A CA 1
ATOM 656 C C . GLU A 1 86 ? 10.162 1.154 5.699 1.00 95.75 86 GLU A C 1
ATOM 658 O O . GLU A 1 86 ? 9.642 1.262 4.589 1.00 95.75 86 GLU A O 1
ATOM 663 N N . MET A 1 87 ? 10.909 2.119 6.225 1.00 94.62 87 MET A N 1
ATOM 664 C CA . MET A 1 87 ? 11.340 3.292 5.471 1.00 94.62 87 MET A CA 1
ATOM 665 C C . MET A 1 87 ? 12.785 3.051 5.049 1.00 94.62 87 MET A C 1
ATOM 667 O O . MET A 1 87 ? 13.631 2.778 5.901 1.00 94.62 87 MET A O 1
ATOM 671 N N . LEU A 1 88 ? 13.043 3.094 3.745 1.00 92.12 88 LEU A N 1
ATOM 672 C CA . LEU A 1 88 ? 14.395 3.075 3.199 1.00 92.12 88 LEU A CA 1
ATOM 673 C C . LEU A 1 88 ? 15.031 4.463 3.360 1.00 92.12 88 LEU A C 1
ATOM 675 O O . LEU A 1 88 ? 14.333 5.457 3.576 1.00 92.12 88 LEU A O 1
ATOM 679 N N . GLU A 1 89 ? 16.357 4.529 3.238 1.00 85.69 89 GLU A N 1
ATOM 680 C CA . GLU A 1 89 ? 17.056 5.813 3.116 1.00 85.69 89 GLU A CA 1
ATOM 681 C C . GLU A 1 89 ? 16.485 6.601 1.918 1.00 85.69 89 GLU A C 1
ATOM 683 O O . GLU A 1 89 ? 16.261 5.994 0.865 1.00 85.69 89 GLU A O 1
ATOM 688 N N . PRO A 1 90 ? 16.230 7.919 2.045 1.00 77.50 90 PRO A N 1
ATOM 689 C CA . PRO A 1 90 ? 15.648 8.707 0.962 1.00 77.50 90 PRO A CA 1
ATOM 690 C C . PRO A 1 90 ? 16.473 8.655 -0.331 1.00 77.50 90 PRO A C 1
ATOM 692 O O . PRO A 1 90 ? 17.701 8.768 -0.308 1.00 77.50 90 PRO A O 1
ATOM 695 N N . ASP A 1 91 ? 15.779 8.554 -1.469 1.00 70.62 91 ASP A N 1
ATOM 696 C CA . ASP A 1 91 ? 16.383 8.736 -2.795 1.00 70.62 91 ASP A CA 1
ATOM 697 C C . ASP A 1 91 ? 16.982 10.162 -2.914 1.00 70.62 91 ASP A C 1
ATOM 699 O O . ASP A 1 91 ? 16.646 11.079 -2.159 1.00 70.62 91 ASP A O 1
ATOM 703 N N . SER A 1 92 ? 17.860 10.391 -3.896 1.00 79.19 92 SER A N 1
ATOM 704 C CA . SER A 1 92 ? 18.589 11.666 -4.069 1.00 79.19 92 SER A CA 1
ATOM 705 C C . SER A 1 92 ? 17.718 12.898 -4.383 1.00 79.19 92 SER A C 1
ATOM 707 O O . SER A 1 92 ? 18.228 14.019 -4.412 1.00 79.19 92 SER A O 1
ATOM 709 N N . ASP A 1 93 ? 16.413 12.711 -4.589 1.00 82.25 93 ASP A N 1
ATOM 710 C CA . ASP A 1 93 ? 15.400 13.765 -4.716 1.00 82.25 93 ASP A CA 1
ATOM 711 C C . ASP A 1 93 ? 14.734 14.156 -3.379 1.00 82.25 93 ASP A C 1
ATOM 713 O O . ASP A 1 93 ? 13.948 15.108 -3.337 1.00 82.25 93 ASP A O 1
ATOM 717 N N . GLY A 1 94 ? 15.067 13.468 -2.282 1.00 85.44 94 GLY A N 1
ATOM 718 C CA . GLY A 1 94 ? 14.530 13.728 -0.948 1.00 85.44 94 GLY A CA 1
ATOM 719 C C . GLY A 1 94 ? 13.078 13.281 -0.763 1.00 85.44 94 GLY A C 1
ATOM 720 O O . GLY A 1 94 ? 12.377 13.851 0.075 1.00 85.44 94 GLY A O 1
ATOM 721 N N . ALA A 1 95 ? 12.603 12.313 -1.553 1.00 91.38 95 ALA A N 1
ATOM 722 C CA . ALA A 1 95 ? 11.305 11.677 -1.350 1.00 91.38 95 ALA A CA 1
ATOM 723 C C . ALA A 1 95 ? 11.399 10.468 -0.402 1.00 91.38 95 ALA A C 1
ATOM 725 O O . ALA A 1 95 ? 12.300 9.636 -0.530 1.00 91.38 95 ALA A O 1
ATOM 726 N N . ASP A 1 96 ? 10.426 10.335 0.506 1.00 94.69 96 ASP A N 1
ATOM 727 C CA . ASP A 1 96 ? 10.293 9.150 1.360 1.00 94.69 96 ASP A CA 1
ATOM 728 C C . ASP A 1 96 ? 10.053 7.899 0.499 1.00 94.69 96 ASP A C 1
ATOM 730 O O . ASP A 1 96 ? 9.209 7.902 -0.408 1.00 94.69 96 ASP A O 1
ATOM 734 N N . HIS A 1 97 ? 10.739 6.800 0.818 1.00 95.50 97 HIS A N 1
ATOM 735 C CA . HIS A 1 97 ? 10.553 5.513 0.149 1.00 95.50 97 HIS A CA 1
ATOM 736 C C . HIS A 1 97 ? 10.156 4.437 1.162 1.00 95.50 97 HIS A C 1
ATOM 738 O O . HIS A 1 97 ? 10.965 3.973 1.963 1.00 95.50 97 HIS A O 1
ATOM 744 N N . PHE A 1 98 ? 8.891 4.023 1.114 1.00 97.44 98 PHE A N 1
ATOM 745 C CA . PHE A 1 98 ? 8.369 2.919 1.914 1.00 97.44 98 PHE A CA 1
ATOM 746 C C . PHE A 1 98 ? 8.602 1.585 1.200 1.00 97.44 98 PHE A C 1
ATOM 748 O O . PHE A 1 98 ? 8.257 1.439 0.027 1.00 97.44 98 PHE A O 1
ATOM 755 N N . LEU A 1 99 ? 9.121 0.592 1.916 1.00 97.81 99 LEU A N 1
ATOM 756 C CA . LEU A 1 99 ? 9.213 -0.799 1.481 1.00 97.81 99 LEU A CA 1
ATOM 757 C C . LEU A 1 99 ? 8.264 -1.653 2.323 1.00 97.81 99 LEU A C 1
ATOM 759 O O . LEU A 1 99 ? 8.469 -1.814 3.523 1.00 97.81 99 LEU A O 1
ATOM 763 N N . ILE A 1 100 ? 7.240 -2.231 1.699 1.00 98.44 100 ILE A N 1
ATOM 764 C CA . ILE A 1 100 ? 6.414 -3.264 2.322 1.00 98.44 100 ILE A CA 1
ATOM 765 C C . ILE A 1 100 ? 7.217 -4.567 2.360 1.00 98.44 100 ILE A C 1
ATOM 767 O O . ILE A 1 100 ? 7.605 -5.088 1.309 1.00 98.44 100 ILE A O 1
ATOM 771 N N . THR A 1 101 ? 7.451 -5.087 3.564 1.00 97.75 101 THR A N 1
ATOM 772 C CA . THR A 1 101 ? 8.283 -6.278 3.808 1.00 97.75 101 THR A CA 1
ATOM 773 C C . THR A 1 101 ? 7.481 -7.510 4.217 1.00 97.75 101 THR A C 1
ATOM 775 O O . THR A 1 101 ? 7.879 -8.624 3.882 1.00 97.75 101 THR A O 1
ATOM 778 N N . GLU A 1 102 ? 6.335 -7.329 4.879 1.00 98.06 102 GLU A N 1
ATOM 779 C CA . GLU A 1 102 ? 5.422 -8.405 5.287 1.00 98.06 102 GLU A CA 1
ATOM 780 C C . GLU A 1 102 ? 3.955 -7.992 5.074 1.00 98.06 102 GLU A C 1
ATOM 782 O O . GLU A 1 102 ? 3.605 -6.815 5.220 1.00 98.06 102 GLU A O 1
ATOM 787 N N . ILE A 1 103 ? 3.077 -8.962 4.789 1.00 98.19 103 ILE A N 1
ATOM 788 C CA . ILE A 1 103 ? 1.619 -8.764 4.788 1.00 98.19 103 ILE A CA 1
ATOM 789 C C . ILE A 1 103 ? 0.911 -9.746 5.721 1.00 98.19 103 ILE A C 1
ATOM 791 O O . ILE A 1 103 ? 1.354 -10.873 5.942 1.00 98.19 103 ILE A O 1
ATOM 795 N N . PHE A 1 104 ? -0.232 -9.314 6.244 1.00 97.62 104 PHE A N 1
ATOM 796 C CA . PHE A 1 104 ? -1.040 -10.042 7.211 1.00 97.62 104 PHE A CA 1
ATOM 797 C C . PHE A 1 104 ? -2.507 -9.979 6.801 1.00 97.62 104 PHE A C 1
ATOM 799 O O . PHE A 1 104 ? -3.052 -8.895 6.618 1.00 97.62 104 PHE A O 1
ATOM 806 N N . VAL A 1 105 ? -3.162 -11.135 6.697 1.00 96.19 105 VAL A N 1
ATOM 807 C CA . VAL A 1 105 ? -4.607 -11.244 6.442 1.00 96.19 105 VAL A CA 1
ATOM 808 C C . VAL A 1 105 ? -5.300 -11.471 7.792 1.00 96.19 105 VAL A C 1
ATOM 810 O O . VAL A 1 105 ? -5.185 -12.572 8.336 1.00 96.19 105 VAL A O 1
ATOM 813 N N . PRO A 1 106 ? -5.965 -10.465 8.396 1.00 94.12 106 PRO A N 1
ATOM 814 C CA . PRO A 1 106 ? -6.646 -10.644 9.674 1.00 94.12 106 PRO A CA 1
ATOM 815 C C . PRO A 1 106 ? -7.999 -11.342 9.472 1.00 94.12 106 PRO A C 1
ATOM 817 O O . PRO A 1 106 ? -8.458 -11.543 8.343 1.00 94.12 106 PRO A O 1
ATOM 820 N N . LYS A 1 107 ? -8.673 -11.669 10.581 1.00 91.31 107 LYS A N 1
ATOM 821 C CA . LYS A 1 107 ? -10.099 -12.031 10.559 1.00 91.31 107 LYS A CA 1
ATOM 822 C C . LYS A 1 107 ? -10.910 -10.881 9.953 1.00 91.31 107 LYS A C 1
ATOM 824 O O . LYS A 1 107 ? -10.650 -9.717 10.254 1.00 91.31 107 LYS A O 1
ATOM 829 N N . GLN A 1 108 ? -11.871 -11.214 9.104 1.00 92.50 108 GLN A N 1
ATOM 830 C CA . GLN A 1 108 ? -12.687 -10.254 8.364 1.00 92.50 108 GLN A CA 1
ATOM 831 C C . GLN A 1 108 ? -13.940 -10.939 7.815 1.00 92.50 108 GLN A C 1
ATOM 833 O O . GLN A 1 108 ? -13.931 -12.155 7.606 1.00 92.50 108 GLN A O 1
ATOM 838 N N . GLU A 1 109 ? -14.988 -10.162 7.562 1.00 88.06 109 GLU A N 1
ATOM 839 C CA . GLU A 1 109 ? -16.155 -10.601 6.797 1.00 88.06 109 GLU A CA 1
ATOM 840 C C . GLU A 1 109 ? -16.085 -9.992 5.387 1.00 88.06 109 GLU A C 1
ATOM 842 O O . GLU A 1 109 ? -15.800 -8.803 5.223 1.00 88.06 109 GLU A O 1
ATOM 847 N N . VAL A 1 110 ? -16.294 -10.830 4.366 1.00 87.44 110 VAL A N 1
ATOM 848 C CA . VAL A 1 110 ? -16.122 -10.479 2.946 1.00 87.44 110 VAL A CA 1
ATOM 849 C C . VAL A 1 110 ? -17.432 -10.620 2.182 1.00 87.44 110 VAL A C 1
ATOM 851 O O . VAL A 1 110 ? -18.193 -11.568 2.403 1.00 87.44 110 VAL A O 1
ATOM 854 N N . HIS A 1 111 ? -17.688 -9.684 1.273 1.00 82.88 111 HIS A N 1
ATOM 855 C CA . HIS A 1 111 ? -18.787 -9.702 0.311 1.00 82.88 111 HIS A CA 1
ATOM 856 C C . HIS A 1 111 ? -18.286 -9.200 -1.056 1.00 82.88 111 HIS A C 1
ATOM 858 O O . HIS A 1 111 ? -17.276 -8.504 -1.147 1.00 82.88 111 HIS A O 1
ATOM 864 N N . ALA A 1 112 ? -19.052 -9.464 -2.115 1.00 71.56 112 ALA A N 1
ATOM 865 C CA . ALA A 1 112 ? -18.681 -9.198 -3.509 1.00 71.56 112 ALA A CA 1
ATOM 866 C C . ALA A 1 112 ? -18.343 -7.735 -3.884 1.00 71.56 112 ALA A C 1
ATOM 868 O O . ALA A 1 112 ? -17.919 -7.494 -5.013 1.00 71.56 112 ALA A O 1
ATOM 869 N N . THR A 1 113 ? -18.576 -6.764 -2.992 1.00 75.06 113 THR A N 1
ATOM 870 C CA . THR A 1 113 ? -18.217 -5.341 -3.171 1.00 75.06 113 THR A CA 1
ATOM 871 C C . THR A 1 113 ? -17.858 -4.633 -1.850 1.00 75.06 113 THR A C 1
ATOM 873 O O . THR A 1 113 ? -18.037 -3.416 -1.763 1.00 75.06 113 THR A O 1
ATOM 876 N N . THR A 1 114 ? -17.538 -5.377 -0.779 1.00 77.50 114 THR A N 1
ATOM 877 C CA . THR A 1 114 ? -17.135 -4.807 0.523 1.00 77.50 114 THR A CA 1
ATOM 878 C C . THR A 1 114 ? -16.301 -5.806 1.329 1.00 77.50 114 THR A C 1
ATOM 880 O O . THR A 1 114 ? -16.712 -6.959 1.476 1.00 77.50 114 THR A O 1
ATOM 883 N N . THR A 1 115 ? -15.235 -5.349 1.989 1.00 85.06 115 THR A N 1
ATOM 884 C CA . THR A 1 115 ? -14.494 -6.131 2.996 1.00 85.06 115 THR A CA 1
ATOM 885 C C . THR A 1 115 ? -14.431 -5.389 4.338 1.00 85.06 115 THR A C 1
ATOM 887 O O . THR A 1 115 ? -13.930 -4.268 4.402 1.00 85.06 115 THR A O 1
ATOM 890 N N . GLU A 1 116 ? -14.897 -6.002 5.433 1.00 83.38 116 GLU A N 1
ATOM 891 C CA . GLU A 1 116 ? -14.802 -5.426 6.787 1.00 83.38 116 GLU A CA 1
ATOM 892 C C . GLU A 1 116 ? -13.851 -6.253 7.662 1.00 83.38 116 GLU A C 1
ATOM 894 O O . GLU A 1 116 ? -14.143 -7.385 8.052 1.00 83.38 116 GLU A O 1
ATOM 899 N N . ILE A 1 117 ? -12.684 -5.676 7.974 1.00 84.75 117 ILE A N 1
ATOM 900 C CA . ILE A 1 117 ? -11.698 -6.299 8.862 1.00 84.75 117 ILE A CA 1
ATOM 901 C C . ILE A 1 117 ? -12.175 -6.183 10.312 1.00 84.75 117 ILE A C 1
ATOM 903 O O . ILE A 1 117 ? -12.421 -5.081 10.809 1.00 84.75 117 ILE A O 1
ATOM 907 N N . ASP A 1 118 ? -12.250 -7.322 11.001 1.00 83.31 118 ASP A N 1
ATOM 908 C CA . ASP A 1 118 ? -12.679 -7.410 12.395 1.00 83.31 118 ASP A CA 1
ATOM 909 C C . ASP A 1 118 ? -11.747 -6.574 13.302 1.00 83.31 118 ASP A C 1
ATOM 911 O O . ASP A 1 118 ? -10.536 -6.832 13.356 1.00 83.31 118 ASP A O 1
ATOM 915 N N . PRO A 1 119 ? -12.277 -5.594 14.063 1.00 84.94 119 PRO A N 1
ATOM 916 C CA . PRO A 1 119 ? -11.493 -4.840 15.033 1.00 84.94 119 PRO A CA 1
ATOM 917 C C . PRO A 1 119 ? -10.813 -5.723 16.088 1.00 84.94 119 PRO A C 1
ATOM 919 O O . PRO A 1 119 ? -9.737 -5.362 16.564 1.00 84.94 119 PRO A O 1
ATOM 922 N N . GLN A 1 120 ? -11.383 -6.874 16.463 1.00 87.56 120 GLN A N 1
ATOM 923 C CA . GLN A 1 120 ? -10.694 -7.830 17.331 1.00 87.56 120 GLN A CA 1
ATOM 924 C C . GLN A 1 120 ? -9.536 -8.509 16.581 1.00 87.56 120 GLN A C 1
ATOM 926 O O . GLN A 1 120 ? -8.433 -8.547 17.116 1.00 87.56 120 GLN A O 1
ATOM 931 N N . GLY A 1 121 ? -9.732 -8.948 15.337 1.00 89.75 121 GLY A N 1
ATOM 932 C CA . GLY A 1 121 ? -8.679 -9.456 14.450 1.00 89.75 121 GLY A CA 1
ATOM 933 C C . GLY A 1 121 ? -7.484 -8.508 14.273 1.00 89.75 121 GLY A C 1
ATOM 934 O O . GLY A 1 121 ? -6.341 -8.964 14.290 1.00 89.75 121 GLY A O 1
ATOM 935 N N . LEU A 1 122 ? -7.713 -7.192 14.178 1.00 90.25 122 LEU A N 1
ATOM 936 C CA . LEU A 1 122 ? -6.633 -6.190 14.168 1.00 90.25 122 LEU A CA 1
ATOM 937 C C . LEU A 1 122 ? -5.884 -6.111 15.508 1.00 90.25 122 LEU A C 1
ATOM 939 O O . LEU A 1 122 ? -4.658 -6.012 15.517 1.00 90.25 122 LEU A O 1
ATOM 943 N N . ASN A 1 123 ? -6.592 -6.190 16.639 1.00 91.25 123 ASN A N 1
ATOM 944 C CA . ASN A 1 123 ? -5.960 -6.214 17.962 1.00 91.25 123 ASN A CA 1
ATOM 945 C C . ASN A 1 123 ? -5.166 -7.513 18.193 1.00 91.25 123 ASN A C 1
ATOM 947 O O . ASN A 1 123 ? -4.046 -7.464 18.690 1.00 91.25 123 ASN A O 1
ATOM 951 N N . GLU A 1 124 ? -5.706 -8.669 17.793 1.00 94.00 124 GLU A N 1
ATOM 952 C CA . GLU A 1 124 ? -5.011 -9.963 17.837 1.00 94.00 124 GLU A CA 1
ATOM 953 C C . GLU A 1 124 ? -3.719 -9.939 17.002 1.00 94.00 124 GLU A C 1
ATOM 955 O O . GLU A 1 124 ? -2.684 -10.422 17.462 1.00 94.00 124 GLU A O 1
ATOM 960 N N . LEU A 1 125 ? -3.747 -9.320 15.814 1.00 94.50 125 LEU A N 1
ATOM 961 C CA . LEU A 1 125 ? -2.552 -9.097 14.997 1.00 94.50 125 LEU A CA 1
ATOM 962 C C . LEU A 1 125 ? -1.543 -8.167 15.691 1.00 94.50 125 LEU A C 1
ATOM 964 O O . LEU A 1 125 ? -0.354 -8.477 15.714 1.00 94.50 125 LEU A O 1
ATOM 968 N N . ALA A 1 126 ? -1.992 -7.058 16.285 1.00 93.38 126 ALA A N 1
ATOM 969 C CA . ALA A 1 126 ? -1.108 -6.131 16.990 1.00 93.38 126 ALA A CA 1
ATOM 970 C C . ALA A 1 126 ? -0.406 -6.792 18.192 1.00 93.38 126 ALA A C 1
ATOM 972 O O . ALA A 1 126 ? 0.804 -6.635 18.344 1.00 93.38 126 ALA A O 1
ATOM 973 N N . PHE A 1 127 ? -1.124 -7.583 19.000 1.00 95.19 127 PHE A N 1
ATOM 974 C CA . PHE A 1 127 ? -0.514 -8.355 20.090 1.00 95.19 127 PHE A CA 1
ATOM 975 C C . PHE A 1 127 ? 0.461 -9.414 19.569 1.00 95.19 127 PHE A C 1
ATOM 977 O O . PHE A 1 127 ? 1.576 -9.502 20.075 1.00 95.19 127 PHE A O 1
ATOM 984 N N . LYS A 1 128 ? 0.101 -10.149 18.506 1.00 95.56 128 LYS A N 1
ATOM 985 C CA . LYS A 1 128 ? 1.005 -11.114 17.866 1.00 95.56 128 LYS A CA 1
ATOM 986 C C . LYS A 1 128 ? 2.318 -10.454 17.415 1.00 95.56 128 LYS A C 1
ATOM 988 O O . LYS A 1 128 ? 3.382 -11.028 17.619 1.00 95.56 128 LYS A O 1
ATOM 993 N N . LEU A 1 129 ? 2.259 -9.262 16.817 1.00 95.38 129 LEU A N 1
ATOM 994 C CA . LEU A 1 129 ? 3.458 -8.522 16.407 1.00 95.38 129 LEU A CA 1
ATOM 995 C C . LEU A 1 129 ? 4.330 -8.141 17.616 1.00 95.38 129 LEU A C 1
ATOM 997 O O . LEU A 1 129 ? 5.542 -8.325 17.550 1.00 95.38 129 LEU A O 1
ATOM 1001 N N . MET A 1 130 ? 3.732 -7.695 18.729 1.00 95.88 130 MET A N 1
ATOM 1002 C CA . MET A 1 130 ? 4.473 -7.422 19.971 1.00 95.88 130 MET A CA 1
ATOM 1003 C C . MET A 1 130 ? 5.142 -8.684 20.543 1.00 95.88 130 MET A C 1
ATOM 1005 O O . MET A 1 130 ? 6.303 -8.619 20.947 1.00 95.88 130 MET A O 1
ATOM 1009 N N . ASP A 1 131 ? 4.452 -9.830 20.536 1.00 97.19 131 ASP A N 1
ATOM 1010 C CA . ASP A 1 131 ? 4.999 -11.122 20.984 1.00 97.19 131 ASP A CA 1
ATOM 1011 C C . ASP A 1 131 ? 6.130 -11.634 20.063 1.00 97.19 131 ASP A C 1
ATOM 1013 O O . ASP A 1 131 ? 7.073 -12.272 20.531 1.00 97.19 131 ASP A O 1
ATOM 1017 N N . GLU A 1 132 ? 6.084 -11.315 18.762 1.00 96.00 132 GLU A N 1
ATOM 1018 C CA . GLU A 1 132 ? 7.182 -11.533 17.801 1.00 96.00 132 GLU A CA 1
ATOM 1019 C C . GLU A 1 132 ? 8.336 -10.512 17.944 1.00 96.00 132 GLU A C 1
ATOM 1021 O O . GLU A 1 132 ? 9.345 -10.626 17.246 1.00 96.00 132 GLU A O 1
ATOM 1026 N N . GLY A 1 133 ? 8.221 -9.514 18.831 1.00 96.31 133 GLY A N 1
ATOM 1027 C CA . GLY A 1 133 ? 9.213 -8.445 19.009 1.00 96.31 133 GLY A CA 1
ATOM 1028 C C . GLY A 1 133 ? 9.222 -7.387 17.896 1.00 96.31 133 GLY A C 1
ATOM 1029 O O . GLY A 1 133 ? 10.171 -6.608 17.800 1.00 96.31 133 GLY A O 1
ATOM 1030 N N . LYS A 1 134 ? 8.184 -7.359 17.053 1.00 95.44 134 LYS A N 1
ATOM 1031 C CA . LYS A 1 134 ? 7.961 -6.369 15.990 1.00 95.44 134 LYS A CA 1
ATOM 1032 C C . LYS A 1 134 ? 7.202 -5.157 16.534 1.00 95.44 134 LYS A C 1
ATOM 1034 O O . LYS A 1 134 ? 6.505 -5.246 17.541 1.00 95.44 134 LYS A O 1
ATOM 1039 N N . ASP A 1 135 ? 7.309 -4.023 15.845 1.00 95.06 135 ASP A N 1
ATOM 1040 C CA . ASP A 1 135 ? 6.595 -2.792 16.202 1.00 95.06 135 ASP A CA 1
ATOM 1041 C C . ASP A 1 135 ? 5.270 -2.686 15.422 1.00 95.06 135 ASP A C 1
ATOM 1043 O O . ASP A 1 135 ? 5.306 -2.464 14.209 1.00 95.06 135 ASP A O 1
ATOM 1047 N N . PRO A 1 136 ? 4.088 -2.779 16.064 1.00 94.19 136 PRO A N 1
ATOM 1048 C CA . PRO A 1 136 ? 2.811 -2.577 15.378 1.00 94.19 136 PRO A CA 1
ATOM 1049 C C . PRO A 1 136 ? 2.659 -1.171 14.775 1.00 94.19 136 PRO A C 1
ATOM 1051 O O . PRO A 1 136 ? 1.847 -0.991 13.872 1.00 94.19 136 PRO A O 1
ATOM 1054 N N . GLY A 1 137 ? 3.457 -0.188 15.214 1.00 93.62 137 GLY A N 1
ATOM 1055 C CA . GLY A 1 137 ? 3.548 1.140 14.606 1.00 93.62 137 GLY A CA 1
ATOM 1056 C C . GLY A 1 137 ? 4.024 1.136 13.148 1.00 93.62 137 GLY A C 1
ATOM 1057 O O . GLY A 1 137 ? 3.726 2.083 12.424 1.00 93.62 137 GLY A O 1
ATOM 1058 N N . LYS A 1 138 ? 4.681 0.061 12.684 1.00 95.69 138 LYS A N 1
ATOM 1059 C CA . LYS A 1 138 ? 5.038 -0.165 11.269 1.00 95.69 138 LYS A CA 1
ATOM 1060 C C . LYS A 1 138 ? 3.914 -0.779 10.424 1.00 95.69 138 LYS A C 1
ATOM 1062 O O . LYS A 1 138 ? 4.056 -0.866 9.204 1.00 95.69 138 LYS A O 1
ATOM 1067 N N . LEU A 1 139 ? 2.778 -1.167 11.014 1.00 95.62 139 LEU A N 1
ATOM 1068 C CA . LEU A 1 139 ? 1.610 -1.708 10.298 1.00 95.62 139 LEU A CA 1
ATOM 1069 C C . LEU A 1 139 ? 0.773 -0.585 9.641 1.00 95.62 139 LEU A C 1
ATOM 1071 O O . LEU A 1 139 ? -0.425 -0.437 9.889 1.00 95.62 139 LEU A O 1
ATOM 1075 N N . ILE A 1 140 ? 1.432 0.253 8.835 1.00 96.25 140 ILE A N 1
ATOM 1076 C CA . ILE A 1 140 ? 0.873 1.493 8.267 1.00 96.25 140 ILE A CA 1
ATOM 1077 C C . ILE A 1 140 ? 0.170 1.307 6.920 1.00 96.25 140 ILE A C 1
ATOM 1079 O O . ILE A 1 140 ? -0.410 2.262 6.410 1.00 96.25 140 ILE A O 1
ATOM 1083 N N . GLY A 1 141 ? 0.223 0.123 6.307 1.00 97.06 141 GLY A N 1
ATOM 1084 C CA . GLY A 1 141 ? -0.485 -0.139 5.057 1.00 97.06 141 GLY A CA 1
ATOM 1085 C C . GLY A 1 141 ? -1.779 -0.922 5.263 1.00 97.06 141 GLY A C 1
ATOM 1086 O O . GLY A 1 141 ? -1.798 -1.913 5.986 1.00 97.06 141 GLY A O 1
ATOM 1087 N N . TRP A 1 142 ? -2.842 -0.513 4.575 1.00 97.44 142 TRP A N 1
ATOM 1088 C CA . TRP A 1 142 ? -4.053 -1.303 4.358 1.00 97.44 142 TRP A CA 1
ATOM 1089 C C . TRP A 1 142 ? -4.272 -1.462 2.857 1.00 97.44 142 TRP A C 1
ATOM 1091 O O . TRP A 1 142 ? -4.232 -0.491 2.102 1.00 97.44 142 TRP A O 1
ATOM 1101 N N . TYR A 1 143 ? -4.472 -2.694 2.418 1.00 97.69 143 TYR A N 1
ATOM 1102 C CA . TYR A 1 143 ? -4.682 -3.050 1.024 1.00 97.69 143 TYR A CA 1
ATOM 1103 C C . TYR A 1 143 ? -5.954 -3.888 0.909 1.00 97.69 143 TYR A C 1
ATOM 1105 O O . TYR A 1 143 ? -6.296 -4.617 1.840 1.00 97.69 143 TYR A O 1
ATOM 1113 N N . HIS A 1 144 ? -6.651 -3.812 -0.223 1.00 97.19 144 HIS A N 1
ATOM 1114 C CA . HIS A 1 144 ? -7.721 -4.759 -0.533 1.00 97.19 144 HIS A CA 1
ATOM 1115 C C . HIS A 1 144 ? -7.843 -5.054 -2.032 1.00 97.19 144 HIS A C 1
ATOM 1117 O O . HIS A 1 144 ? -7.343 -4.311 -2.886 1.00 97.19 144 HIS A O 1
ATOM 1123 N N . SER A 1 145 ? -8.488 -6.178 -2.349 1.00 97.00 145 SER A N 1
ATOM 1124 C CA . SER A 1 145 ? -8.827 -6.547 -3.719 1.00 97.00 145 SER A CA 1
ATOM 1125 C C . SER A 1 145 ? -10.155 -5.918 -4.154 1.00 97.00 145 SER A C 1
ATOM 1127 O O . SER A 1 145 ? -11.116 -5.882 -3.398 1.00 97.00 145 SER A O 1
ATOM 1129 N N . HIS A 1 146 ? -10.214 -5.482 -5.410 1.00 95.75 146 HIS A N 1
ATOM 1130 C CA . HIS A 1 146 ? -11.420 -5.063 -6.137 1.00 95.75 146 HIS A CA 1
ATOM 1131 C C . HIS A 1 146 ? -11.843 -6.139 -7.161 1.00 95.75 146 HIS A C 1
ATOM 1133 O O . HIS A 1 146 ? -12.382 -5.823 -8.219 1.00 95.75 146 HIS A O 1
ATOM 1139 N N . VAL A 1 147 ? -11.520 -7.413 -6.892 1.00 93.12 147 VAL A N 1
ATOM 1140 C CA . VAL A 1 147 ? -11.754 -8.606 -7.739 1.00 93.12 147 VAL A CA 1
ATOM 1141 C C . VAL A 1 147 ? -11.559 -8.334 -9.240 1.00 93.12 147 VAL A C 1
ATOM 1143 O O . VAL A 1 147 ? -10.425 -8.341 -9.712 1.00 93.12 147 VAL A O 1
ATOM 1146 N N . ASP A 1 148 ? -12.631 -8.049 -9.985 1.00 93.44 148 ASP A N 1
ATOM 1147 C CA . ASP A 1 148 ? -12.631 -7.766 -11.426 1.00 93.44 148 ASP A CA 1
ATOM 1148 C C . ASP A 1 148 ? -13.022 -6.319 -11.796 1.00 93.44 148 ASP A C 1
ATOM 1150 O O . ASP A 1 148 ? -13.047 -5.972 -12.983 1.00 93.44 148 ASP A O 1
ATOM 1154 N N . MET A 1 149 ? -13.329 -5.455 -10.826 1.00 93.56 149 MET A N 1
ATOM 1155 C CA . MET A 1 149 ? -13.715 -4.061 -11.066 1.00 93.56 149 MET A CA 1
ATOM 1156 C C . MET A 1 149 ? -12.511 -3.101 -11.107 1.00 93.56 149 MET A C 1
ATOM 1158 O O . MET A 1 149 ? -11.355 -3.500 -10.966 1.00 93.56 149 MET A O 1
ATOM 1162 N N . GLY A 1 150 ? -12.762 -1.817 -11.380 1.00 95.88 150 GLY A N 1
ATOM 1163 C CA . GLY A 1 150 ? -11.714 -0.792 -11.411 1.00 95.88 150 GLY A CA 1
ATOM 1164 C C . GLY A 1 150 ? -11.219 -0.433 -10.008 1.00 95.88 150 GLY A C 1
ATOM 1165 O O . GLY A 1 150 ? -12.019 -0.326 -9.086 1.00 95.88 150 GLY A O 1
ATOM 1166 N N . VAL A 1 151 ? -9.916 -0.186 -9.859 1.00 97.56 151 VAL A N 1
ATOM 1167 C CA . VAL A 1 151 ? -9.240 0.128 -8.579 1.00 97.56 151 VAL A CA 1
ATOM 1168 C C . VAL A 1 151 ? -9.447 1.578 -8.095 1.00 97.56 151 VAL A C 1
ATOM 1170 O O . VAL A 1 151 ? -8.562 2.190 -7.501 1.00 97.56 151 VAL A O 1
ATOM 1173 N N . SER A 1 152 ? -10.609 2.160 -8.395 1.00 96.62 152 SER A N 1
ATOM 1174 C CA . SER A 1 152 ? -11.024 3.476 -7.894 1.00 96.62 152 SER A CA 1
ATOM 1175 C C . SER A 1 152 ? -11.663 3.312 -6.515 1.00 96.62 152 SER A C 1
ATOM 1177 O O . SER A 1 152 ? -12.540 2.462 -6.396 1.00 96.62 152 SER A O 1
ATOM 1179 N N . PRO A 1 153 ? -11.297 4.116 -5.503 1.00 96.00 153 PRO A N 1
ATOM 1180 C CA . PRO A 1 153 ? -11.780 3.909 -4.144 1.00 96.00 153 PRO A CA 1
ATOM 1181 C C . PRO A 1 153 ? -13.287 4.133 -3.998 1.00 96.00 153 PRO A C 1
ATOM 1183 O O . PRO A 1 153 ? -13.859 5.042 -4.609 1.00 96.00 153 PRO A O 1
ATOM 1186 N N . SER A 1 154 ? -13.904 3.336 -3.132 1.00 93.88 154 SER A N 1
ATOM 1187 C CA . SER A 1 154 ? -15.267 3.536 -2.649 1.00 93.88 154 SER A CA 1
ATOM 1188 C C . SER A 1 154 ? -15.326 4.626 -1.564 1.00 93.88 154 SER A C 1
ATOM 1190 O O . SER A 1 154 ? -14.316 5.016 -0.974 1.00 93.88 154 SER A O 1
ATOM 1192 N N . GLY A 1 155 ? -16.536 5.100 -1.244 1.00 92.75 155 GLY A N 1
ATOM 1193 C CA . GLY A 1 155 ? -16.739 5.989 -0.092 1.00 92.75 155 GLY A CA 1
ATOM 1194 C C . GLY A 1 155 ? -16.427 5.315 1.252 1.00 92.75 155 GLY A C 1
ATOM 1195 O O . GLY A 1 155 ? -15.975 5.987 2.175 1.00 92.75 155 GLY A O 1
ATOM 1196 N N . GLN A 1 156 ? -16.595 3.990 1.353 1.00 91.19 156 GLN A N 1
ATOM 1197 C CA . GLN A 1 156 ? -16.240 3.238 2.558 1.00 91.19 156 GLN A CA 1
ATOM 1198 C C . GLN A 1 156 ? -14.721 3.221 2.758 1.00 91.19 156 GLN A C 1
ATOM 1200 O O . GLN A 1 156 ? -14.262 3.395 3.881 1.00 91.19 156 GLN A O 1
ATOM 1205 N N . ASP A 1 157 ? -13.931 3.134 1.685 1.00 94.06 157 ASP A N 1
ATOM 1206 C CA . ASP A 1 157 ? -12.463 3.181 1.744 1.00 94.06 157 ASP A CA 1
ATOM 1207 C C . ASP A 1 157 ? -11.961 4.546 2.228 1.00 94.06 157 ASP A C 1
ATOM 1209 O O . ASP A 1 157 ? -10.902 4.645 2.851 1.00 94.06 157 ASP A O 1
ATOM 1213 N N . GLU A 1 158 ? -12.686 5.619 1.899 1.00 94.44 158 GLU A N 1
ATOM 1214 C CA . GLU A 1 158 ? -12.379 6.969 2.368 1.00 94.44 158 GLU A CA 1
ATOM 1215 C C . GLU A 1 158 ? -12.741 7.135 3.853 1.00 94.44 158 GLU A C 1
ATOM 1217 O O . GLU A 1 158 ? -11.970 7.759 4.584 1.00 94.44 158 GLU A O 1
ATOM 1222 N N . GLU A 1 159 ? -13.840 6.538 4.333 1.00 92.56 159 GLU A N 1
ATOM 1223 C CA . GLU A 1 159 ? -14.177 6.456 5.768 1.00 92.56 159 GLU A CA 1
ATOM 1224 C C . GLU A 1 159 ? -13.173 5.583 6.552 1.00 92.56 159 GLU A C 1
ATOM 1226 O O . GLU A 1 159 ? -12.748 5.946 7.652 1.00 92.56 159 GLU A O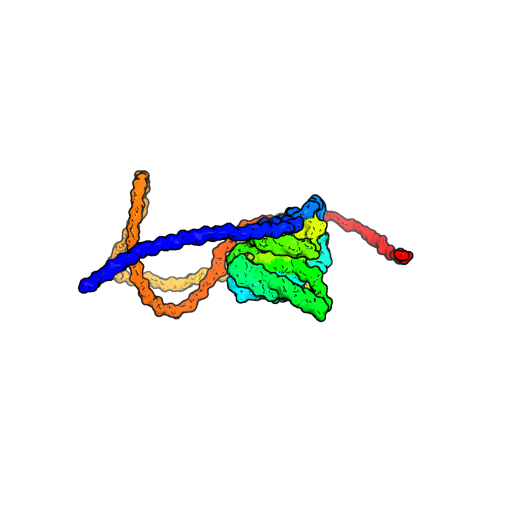 1
ATOM 1231 N N . MET A 1 160 ? -12.719 4.469 5.969 1.00 90.88 160 MET A N 1
ATOM 1232 C CA . MET A 1 160 ? -11.734 3.559 6.568 1.00 90.88 160 MET A CA 1
ATOM 1233 C C . MET A 1 160 ? -10.377 4.246 6.773 1.00 90.88 160 MET A C 1
ATOM 1235 O O . MET A 1 160 ? -9.786 4.167 7.853 1.00 90.88 160 MET A O 1
ATOM 1239 N N . ILE A 1 161 ? -9.908 5.009 5.779 1.00 94.31 161 ILE A N 1
ATOM 1240 C CA . ILE A 1 161 ? -8.689 5.816 5.925 1.00 94.31 161 ILE A CA 1
ATOM 1241 C C . ILE A 1 161 ? -8.895 6.978 6.909 1.00 94.31 161 ILE A C 1
ATOM 1243 O O . ILE A 1 161 ? -7.997 7.247 7.706 1.00 94.31 161 ILE A O 1
ATOM 1247 N N . GLN A 1 162 ? -10.066 7.629 6.935 1.00 92.94 162 GLN A N 1
ATOM 1248 C CA . GLN A 1 162 ? -10.372 8.658 7.944 1.00 92.94 162 GLN A CA 1
ATOM 1249 C C . GLN A 1 162 ? -10.251 8.110 9.374 1.00 92.94 162 GLN A C 1
ATOM 1251 O O . GLN A 1 162 ? -9.639 8.767 10.213 1.00 92.94 1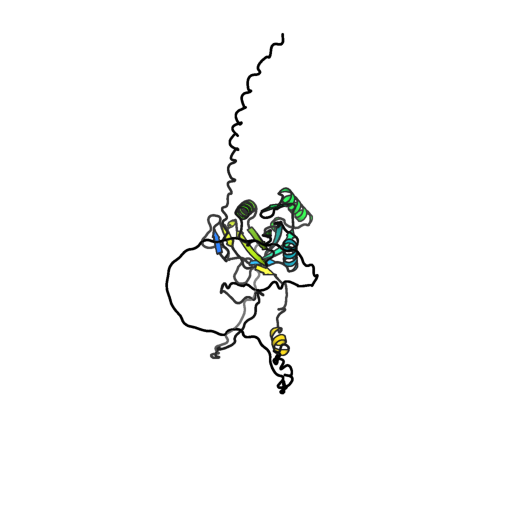62 GLN A O 1
ATOM 1256 N N . LYS A 1 163 ? -10.754 6.892 9.623 1.00 91.00 163 LYS A N 1
ATOM 1257 C CA . LYS A 1 163 ? -10.624 6.161 10.895 1.00 91.00 163 LYS A CA 1
ATOM 1258 C C . LYS A 1 163 ? -9.162 5.834 11.232 1.00 91.00 163 LYS A C 1
ATOM 1260 O O . LYS A 1 163 ? -8.722 6.114 12.345 1.00 91.00 163 LYS A O 1
ATOM 1265 N N . HIS A 1 164 ? -8.382 5.300 10.288 1.00 90.19 164 HIS A N 1
ATOM 1266 C CA . HIS A 1 164 ? -6.960 4.999 10.521 1.00 90.19 164 HIS A CA 1
ATOM 1267 C C . HIS A 1 164 ? -6.105 6.243 10.797 1.00 90.19 164 HIS A C 1
ATOM 1269 O O . HIS A 1 164 ? -5.177 6.178 11.601 1.00 90.19 164 HIS A O 1
ATOM 1275 N N . LEU A 1 165 ? -6.425 7.389 10.191 1.00 92.12 165 LEU A N 1
ATOM 1276 C CA . LEU A 1 165 ? -5.727 8.653 10.446 1.00 92.12 165 LEU A CA 1
ATOM 1277 C C . LEU A 1 165 ? -5.991 9.223 11.852 1.00 92.12 165 LEU A C 1
ATOM 1279 O O . LEU A 1 165 ? -5.278 10.128 12.284 1.00 92.12 165 LEU A O 1
ATOM 1283 N N . GLU A 1 166 ? -6.959 8.703 12.613 1.00 90.06 166 GLU A N 1
ATOM 1284 C CA . GLU A 1 166 ? -7.122 9.092 14.020 1.00 90.06 166 GLU A CA 1
ATOM 1285 C C . GLU A 1 166 ? -6.007 8.507 14.907 1.00 90.06 166 GLU A C 1
ATOM 1287 O O . GLU A 1 166 ? -5.534 9.204 15.807 1.00 90.06 166 GLU A O 1
ATOM 1292 N N . SER A 1 167 ? -5.505 7.301 14.606 1.00 87.81 167 SER A N 1
ATOM 1293 C CA . SER A 1 167 ? -4.362 6.686 15.303 1.00 87.81 167 SER A CA 1
ATOM 1294 C C . SER A 1 167 ? -3.018 6.935 14.608 1.00 87.81 167 SER A C 1
ATOM 1296 O O . SER A 1 167 ? -2.048 7.327 15.262 1.00 87.81 167 SER A O 1
ATOM 1298 N N . ASN A 1 168 ? -2.949 6.775 13.285 1.00 90.75 168 ASN A N 1
ATOM 1299 C CA . ASN A 1 168 ? -1.689 6.614 12.553 1.00 90.75 168 ASN A CA 1
ATOM 1300 C C . ASN A 1 168 ? -1.174 7.954 11.974 1.00 90.75 168 ASN A C 1
ATOM 1302 O O . ASN A 1 168 ? -1.962 8.703 11.394 1.00 90.75 168 ASN A O 1
ATOM 1306 N N . PRO A 1 169 ? 0.129 8.291 12.104 1.00 93.38 169 PRO A N 1
ATOM 1307 C CA . PRO A 1 169 ? 0.705 9.516 11.531 1.00 93.38 169 PRO A CA 1
ATOM 1308 C C . PRO A 1 169 ? 0.876 9.438 10.007 1.00 93.38 169 PRO A C 1
ATOM 1310 O O . PRO A 1 169 ? 0.726 10.446 9.312 1.00 93.38 169 PRO A O 1
ATOM 1313 N N . VAL A 1 170 ? 1.149 8.235 9.501 1.00 95.88 170 VAL A N 1
ATOM 1314 C CA . VAL A 1 170 ? 1.225 7.893 8.080 1.00 95.88 170 VAL A CA 1
ATOM 1315 C C . VAL A 1 170 ? 0.304 6.702 7.831 1.00 95.88 170 VAL A C 1
ATOM 1317 O O . VAL A 1 170 ? 0.189 5.823 8.685 1.00 95.88 170 VAL A O 1
ATOM 1320 N N . MET A 1 171 ? -0.353 6.675 6.675 1.00 97.31 171 MET A N 1
ATOM 1321 C CA . MET A 1 171 ? -1.120 5.523 6.201 1.00 97.31 171 MET A CA 1
ATOM 1322 C C . MET A 1 171 ? -0.847 5.302 4.711 1.00 97.31 171 MET A C 1
ATOM 1324 O O . MET A 1 171 ? -0.717 6.267 3.961 1.00 97.31 171 MET A O 1
ATOM 1328 N N . ILE A 1 172 ? -0.803 4.050 4.266 1.00 98.38 172 ILE A N 1
ATOM 1329 C CA . ILE A 1 172 ? -0.745 3.662 2.852 1.00 98.38 172 ILE A CA 1
ATOM 1330 C C . ILE A 1 172 ? -2.046 2.919 2.534 1.00 98.38 172 ILE A C 1
ATOM 1332 O O . ILE A 1 172 ? -2.394 1.976 3.242 1.00 98.38 172 ILE A O 1
ATOM 1336 N N . ARG A 1 173 ? -2.768 3.323 1.482 1.00 98.31 173 ARG A N 1
ATOM 1337 C CA . ARG A 1 173 ? -3.875 2.537 0.913 1.00 98.31 173 ARG A CA 1
ATOM 1338 C C . ARG A 1 173 ? -3.430 1.907 -0.393 1.00 98.31 173 ARG A C 1
ATOM 1340 O O . ARG A 1 173 ? -2.984 2.640 -1.268 1.00 98.31 173 ARG A O 1
ATOM 1347 N N . GLY A 1 174 ? -3.643 0.607 -0.561 1.00 98.25 174 GLY A N 1
ATOM 1348 C CA . GLY A 1 174 ? -3.573 -0.059 -1.861 1.00 98.25 174 GLY A CA 1
ATOM 1349 C C . GLY A 1 174 ? -4.919 -0.640 -2.293 1.00 98.25 174 GLY A C 1
ATOM 1350 O O . GLY A 1 174 ? -5.653 -1.194 -1.479 1.00 98.25 174 GLY A O 1
ATOM 1351 N N . ILE A 1 175 ? -5.237 -0.530 -3.580 1.00 98.31 175 ILE A N 1
ATOM 1352 C CA . ILE A 1 175 ? -6.386 -1.188 -4.211 1.00 98.31 175 ILE A CA 1
ATOM 1353 C C . ILE A 1 175 ? -5.874 -1.909 -5.457 1.00 98.31 175 ILE A C 1
ATOM 1355 O O . ILE A 1 175 ? -5.186 -1.303 -6.282 1.00 98.31 175 ILE A O 1
ATOM 1359 N N . MET A 1 176 ? -6.156 -3.205 -5.584 1.00 98.12 176 MET A N 1
ATOM 1360 C CA . MET A 1 176 ? -5.607 -4.073 -6.638 1.00 98.12 176 MET A CA 1
ATOM 1361 C C . MET A 1 176 ? -6.678 -5.005 -7.218 1.00 98.12 176 MET A C 1
ATOM 1363 O O . MET A 1 176 ? -7.646 -5.324 -6.536 1.00 98.12 176 MET A O 1
ATOM 1367 N N . ASN A 1 177 ? -6.536 -5.471 -8.462 1.00 97.31 177 ASN A N 1
ATOM 1368 C CA . ASN A 1 177 ? -7.516 -6.375 -9.084 1.00 97.31 177 ASN A CA 1
ATOM 1369 C C . ASN A 1 177 ? -6.880 -7.540 -9.871 1.00 97.31 177 ASN A C 1
ATOM 1371 O O . ASN A 1 177 ? -5.695 -7.518 -10.208 1.00 97.31 177 ASN A O 1
ATOM 1375 N N . LYS A 1 178 ? -7.689 -8.555 -10.211 1.00 96.88 178 LYS A N 1
ATOM 1376 C CA . LYS A 1 178 ? -7.306 -9.746 -11.000 1.00 96.88 178 LYS A CA 1
ATOM 1377 C C . LYS A 1 178 ? -6.794 -9.408 -12.411 1.00 96.88 178 LYS A C 1
ATOM 1379 O O . LYS A 1 178 ? -6.163 -10.241 -13.053 1.00 96.88 178 LYS A O 1
ATOM 1384 N N . LYS A 1 179 ? -7.016 -8.175 -12.882 1.00 96.38 179 LYS A N 1
ATOM 1385 C CA . LYS A 1 179 ? -6.551 -7.640 -14.176 1.00 96.38 179 LYS A CA 1
ATOM 1386 C C . LYS A 1 179 ? -5.176 -6.964 -14.087 1.00 96.38 179 LYS A C 1
ATOM 1388 O O . LYS A 1 179 ? -4.730 -6.377 -15.068 1.00 96.38 179 LYS A O 1
ATOM 1393 N N . GLY A 1 180 ? -4.511 -7.022 -12.930 1.00 94.88 180 GLY A N 1
ATOM 1394 C CA . GLY A 1 180 ? -3.184 -6.442 -12.712 1.00 94.88 180 GLY A CA 1
ATOM 1395 C C . GLY A 1 180 ? -3.169 -4.916 -12.590 1.00 94.88 180 GLY A C 1
ATOM 1396 O O . GLY A 1 180 ? -2.095 -4.327 -12.489 1.00 94.88 180 GLY A O 1
ATOM 1397 N N . ALA A 1 181 ? -4.334 -4.260 -12.572 1.00 97.12 181 ALA A N 1
ATOM 1398 C CA . ALA A 1 181 ? -4.404 -2.846 -12.242 1.00 97.12 181 ALA A CA 1
ATOM 1399 C C . ALA A 1 181 ? -4.190 -2.667 -10.735 1.00 97.12 181 ALA A C 1
ATOM 1401 O O . ALA A 1 181 ? -4.700 -3.440 -9.918 1.00 97.12 181 ALA A O 1
ATOM 1402 N N . SER A 1 182 ? -3.459 -1.618 -10.371 1.00 97.38 182 SER A N 1
ATOM 1403 C CA . SER A 1 182 ? -3.255 -1.215 -8.986 1.00 97.38 182 SER A CA 1
ATOM 1404 C C . SER A 1 182 ? -3.356 0.299 -8.848 1.00 97.38 182 SER A C 1
ATOM 1406 O O . SER A 1 182 ? -3.115 1.052 -9.794 1.00 97.38 182 SER A O 1
ATOM 1408 N N . LYS A 1 183 ? -3.735 0.739 -7.654 1.00 98.06 183 LYS A N 1
ATOM 1409 C CA . LYS A 1 183 ? -3.662 2.124 -7.210 1.00 98.06 183 LYS A CA 1
ATOM 1410 C C . LYS A 1 183 ? -3.143 2.136 -5.783 1.00 98.06 183 LYS A C 1
ATOM 1412 O O . LYS A 1 183 ? -3.639 1.386 -4.947 1.00 98.06 183 LYS A O 1
ATOM 1417 N N . VAL A 1 184 ? -2.172 3.002 -5.512 1.00 98.56 184 VAL A N 1
ATOM 1418 C CA . VAL A 1 184 ? -1.640 3.217 -4.166 1.00 98.56 184 VAL A CA 1
ATOM 1419 C C . VAL A 1 184 ? -1.663 4.700 -3.842 1.00 98.56 184 VAL A C 1
ATOM 1421 O O . VAL A 1 184 ? -1.241 5.521 -4.656 1.00 98.56 184 VAL A O 1
ATOM 1424 N N . ASP A 1 185 ? -2.148 5.027 -2.650 1.00 98.44 185 ASP A N 1
ATOM 1425 C CA . ASP A 1 185 ? -2.228 6.385 -2.125 1.00 98.44 185 ASP A CA 1
ATOM 1426 C C . ASP A 1 185 ? -1.538 6.440 -0.750 1.00 98.44 185 ASP A C 1
ATOM 1428 O O . ASP A 1 185 ? -1.715 5.533 0.064 1.00 98.44 185 ASP A O 1
ATOM 1432 N N . VAL A 1 186 ? -0.785 7.505 -0.462 1.00 98.12 186 VAL A N 1
ATOM 1433 C CA . VAL A 1 186 ? -0.067 7.689 0.816 1.00 98.12 186 VAL A CA 1
ATOM 1434 C C . VAL A 1 186 ? -0.557 8.947 1.523 1.00 98.12 186 VAL A C 1
ATOM 1436 O O . VAL A 1 186 ? -0.649 10.016 0.923 1.00 98.12 186 VAL A O 1
ATOM 1439 N N . TYR A 1 187 ? -0.860 8.827 2.811 1.00 97.44 187 TYR A N 1
ATOM 1440 C CA . TYR A 1 187 ? -1.492 9.853 3.633 1.00 97.44 187 TYR A CA 1
ATOM 1441 C C . TYR A 1 187 ? -0.545 10.277 4.752 1.00 97.44 187 TYR A C 1
ATOM 1443 O O . TYR A 1 187 ? -0.150 9.445 5.562 1.00 97.44 187 TYR A O 1
ATOM 1451 N N . TYR A 1 188 ? -0.243 11.571 4.842 1.00 95.62 188 TYR A N 1
ATOM 1452 C CA . TYR A 1 188 ? 0.527 12.166 5.932 1.00 95.62 188 TYR A CA 1
ATOM 1453 C C . TYR A 1 188 ? -0.401 13.013 6.796 1.00 95.62 188 TYR A C 1
ATOM 1455 O O . TYR A 1 188 ? -0.706 14.165 6.467 1.00 95.62 188 TYR A O 1
ATOM 1463 N N . ARG A 1 189 ? -0.825 12.455 7.933 1.00 93.31 189 ARG A N 1
ATOM 1464 C CA . ARG A 1 189 ? -1.719 13.113 8.896 1.00 93.31 189 ARG A CA 1
ATOM 1465 C C . ARG A 1 189 ? -1.184 14.471 9.340 1.00 93.31 189 ARG A C 1
ATOM 1467 O O . ARG A 1 189 ? -1.931 15.439 9.422 1.00 93.31 189 ARG A O 1
ATOM 1474 N N . GLU A 1 190 ? 0.108 14.524 9.646 1.00 91.00 190 GLU A N 1
ATOM 1475 C CA . GLU A 1 190 ? 0.741 15.658 10.336 1.00 91.00 190 GLU A CA 1
ATOM 1476 C C . GLU A 1 190 ? 1.138 16.783 9.371 1.00 91.00 190 GLU A C 1
ATOM 1478 O O . GLU A 1 190 ? 1.212 17.946 9.758 1.00 91.00 190 GLU A O 1
ATOM 1483 N N . HIS A 1 191 ? 1.283 16.452 8.085 1.00 91.69 191 HIS A N 1
ATOM 1484 C CA . HIS A 1 191 ? 1.396 17.420 6.994 1.00 91.69 191 HIS A CA 1
ATOM 1485 C C . HIS A 1 191 ? 0.038 17.789 6.374 1.00 91.69 191 HIS A C 1
ATOM 1487 O O . HIS A 1 191 ? -0.013 18.656 5.504 1.00 91.69 191 HIS A O 1
ATOM 1493 N N . GLY A 1 192 ? -1.058 17.147 6.794 1.00 93.38 192 GLY A N 1
ATOM 1494 C CA . GLY A 1 192 ? -2.406 17.440 6.310 1.00 93.38 192 GLY A CA 1
ATOM 1495 C C . GLY A 1 192 ? -2.652 17.074 4.843 1.00 93.38 192 GLY A C 1
ATOM 1496 O O . GLY A 1 192 ? -3.561 17.645 4.237 1.00 93.38 192 GLY A O 1
ATOM 1497 N N . VAL A 1 193 ? -1.874 16.150 4.261 1.00 94.88 193 VAL A N 1
ATOM 1498 C CA . VAL A 1 193 ? -1.911 15.810 2.822 1.00 94.88 193 VAL A CA 1
ATOM 1499 C C . VAL A 1 193 ? -2.099 14.322 2.538 1.00 94.88 193 VAL A C 1
ATOM 1501 O O . VAL A 1 193 ? -1.730 13.464 3.336 1.00 94.88 193 VAL A O 1
ATOM 1504 N N . ALA A 1 194 ? -2.609 14.033 1.345 1.00 96.44 194 ALA A N 1
ATOM 1505 C CA . ALA A 1 194 ? -2.538 12.734 0.692 1.00 96.44 194 ALA A CA 1
ATOM 1506 C C . ALA A 1 194 ? -1.876 12.876 -0.687 1.00 96.44 194 ALA A C 1
ATOM 1508 O O . ALA A 1 194 ? -2.076 13.879 -1.373 1.00 96.44 194 ALA A O 1
ATOM 1509 N N . PHE A 1 195 ? -1.133 11.862 -1.112 1.00 97.06 195 PHE A N 1
ATOM 1510 C CA . PHE A 1 195 ? -0.654 11.697 -2.480 1.00 97.06 195 PHE A CA 1
ATOM 1511 C C . PHE A 1 195 ? -1.389 10.513 -3.095 1.00 97.06 195 PHE A C 1
ATOM 1513 O O . PHE A 1 195 ? -1.298 9.406 -2.570 1.00 97.06 195 PHE A O 1
ATOM 1520 N N . THR A 1 196 ? -2.138 10.743 -4.170 1.00 97.44 196 THR A N 1
ATOM 1521 C CA . THR A 1 196 ? -2.857 9.689 -4.893 1.00 97.44 196 THR A CA 1
ATOM 1522 C C . THR A 1 196 ? -2.028 9.138 -6.034 1.00 97.44 196 THR A C 1
ATOM 1524 O O . THR A 1 196 ? -1.300 9.901 -6.668 1.00 97.44 196 THR A O 1
ATOM 1527 N N . CYS A 1 197 ? -2.191 7.847 -6.331 1.00 97.25 197 CYS A N 1
ATOM 1528 C CA . CYS A 1 197 ? -1.490 7.146 -7.413 1.00 97.25 197 CYS A CA 1
ATOM 1529 C C . CYS A 1 197 ? 0.034 7.376 -7.375 1.00 97.25 197 CYS A C 1
ATOM 1531 O O . CYS A 1 197 ? 0.626 7.866 -8.340 1.00 97.25 197 CYS A O 1
ATOM 1533 N N . VAL A 1 198 ? 0.654 7.059 -6.235 1.00 97.31 198 VAL A N 1
ATOM 1534 C CA . VAL A 1 198 ? 2.107 7.172 -6.043 1.00 97.31 198 VAL A CA 1
ATOM 1535 C C . VAL A 1 198 ? 2.879 6.151 -6.883 1.00 97.31 198 VAL A C 1
ATOM 1537 O O . VAL A 1 198 ? 2.338 5.122 -7.287 1.00 97.31 198 VAL A O 1
ATOM 1540 N N . THR A 1 199 ? 4.164 6.413 -7.127 1.00 96.00 199 THR A N 1
ATOM 1541 C CA . THR A 1 199 ? 5.028 5.496 -7.880 1.00 96.00 199 THR A CA 1
ATOM 1542 C C . THR A 1 199 ? 5.238 4.191 -7.113 1.00 96.00 199 THR A C 1
ATOM 1544 O O . THR A 1 199 ? 5.736 4.206 -5.983 1.00 96.00 199 THR A O 1
ATOM 1547 N N . THR A 1 200 ? 4.917 3.066 -7.758 1.00 96.88 200 THR A N 1
ATOM 1548 C CA . THR A 1 200 ? 5.062 1.716 -7.196 1.00 96.88 200 THR A CA 1
ATOM 1549 C C . THR A 1 200 ? 5.976 0.808 -8.008 1.00 96.88 200 THR A C 1
ATOM 1551 O O . THR A 1 200 ? 6.076 0.949 -9.226 1.00 96.88 200 THR A O 1
ATOM 1554 N N . GLY A 1 201 ? 6.577 -0.186 -7.353 1.00 95.12 201 GLY A N 1
ATOM 1555 C CA . GLY A 1 201 ? 7.304 -1.270 -8.022 1.00 95.12 201 GLY A CA 1
ATOM 1556 C C . GLY A 1 201 ? 7.918 -2.271 -7.044 1.00 95.12 201 GLY A C 1
ATOM 1557 O O . GLY A 1 201 ? 8.009 -1.998 -5.849 1.00 95.12 201 GLY A O 1
ATOM 1558 N N . VAL A 1 202 ? 8.367 -3.422 -7.543 1.00 95.19 202 VAL A N 1
ATOM 1559 C CA . VAL A 1 202 ? 9.110 -4.396 -6.727 1.00 95.19 202 VAL A CA 1
ATOM 1560 C C . VAL A 1 202 ? 10.517 -3.858 -6.458 1.00 95.19 202 VAL A C 1
ATOM 1562 O O . VAL A 1 202 ? 11.230 -3.478 -7.388 1.00 95.19 202 VAL A O 1
ATOM 1565 N N . TYR A 1 203 ? 10.915 -3.813 -5.189 1.00 93.19 203 TYR A N 1
ATOM 1566 C CA . TYR A 1 203 ? 12.272 -3.479 -4.779 1.00 93.19 203 TYR A CA 1
ATOM 1567 C C . TYR A 1 203 ? 13.119 -4.747 -4.769 1.00 93.19 203 TYR A C 1
ATOM 1569 O O . TYR A 1 203 ? 12.907 -5.648 -3.957 1.00 93.19 203 TYR A O 1
ATOM 1577 N N . TYR A 1 204 ? 14.094 -4.805 -5.671 1.00 87.62 204 TYR A N 1
ATOM 1578 C CA . TYR A 1 204 ? 15.089 -5.865 -5.690 1.00 87.62 204 TYR A CA 1
ATOM 1579 C C . TYR A 1 204 ? 16.389 -5.350 -5.052 1.00 87.62 204 TYR A C 1
ATOM 1581 O O . TYR A 1 204 ? 17.008 -4.448 -5.622 1.00 87.62 204 TYR A O 1
ATOM 1589 N N . PRO A 1 205 ? 16.840 -5.904 -3.910 1.00 78.56 205 PRO A N 1
ATOM 1590 C CA . PRO A 1 205 ? 18.057 -5.472 -3.216 1.00 78.56 205 PRO A CA 1
ATOM 1591 C C . PRO A 1 205 ? 19.331 -6.025 -3.887 1.00 78.56 205 PRO A C 1
ATOM 1593 O O . PRO A 1 205 ? 20.179 -6.642 -3.242 1.00 78.56 205 PRO A O 1
ATOM 1596 N N . PHE A 1 206 ? 19.463 -5.853 -5.204 1.00 75.38 206 PHE A N 1
ATOM 1597 C CA . PHE A 1 206 ? 20.657 -6.266 -5.936 1.00 75.38 206 PHE A CA 1
ATOM 1598 C C . PHE A 1 206 ? 21.794 -5.260 -5.709 1.00 75.38 206 PHE A C 1
ATOM 1600 O O . PHE A 1 206 ? 21.653 -4.071 -5.984 1.00 75.38 206 PHE A O 1
ATOM 1607 N N . THR A 1 207 ? 22.942 -5.744 -5.230 1.00 66.50 207 THR A N 1
ATOM 1608 C CA . THR A 1 207 ? 24.151 -4.932 -4.994 1.00 66.50 207 THR A CA 1
ATOM 1609 C C . THR A 1 207 ? 24.956 -4.641 -6.266 1.00 66.50 207 THR A C 1
ATOM 1611 O O . THR A 1 207 ? 25.861 -3.811 -6.242 1.00 66.50 207 THR A O 1
ATOM 1614 N N . THR A 1 208 ? 24.622 -5.303 -7.373 1.00 69.00 208 THR A N 1
ATOM 1615 C CA . THR A 1 208 ? 25.124 -5.055 -8.732 1.00 69.00 208 THR A CA 1
ATOM 1616 C C . THR A 1 208 ? 23.938 -4.993 -9.691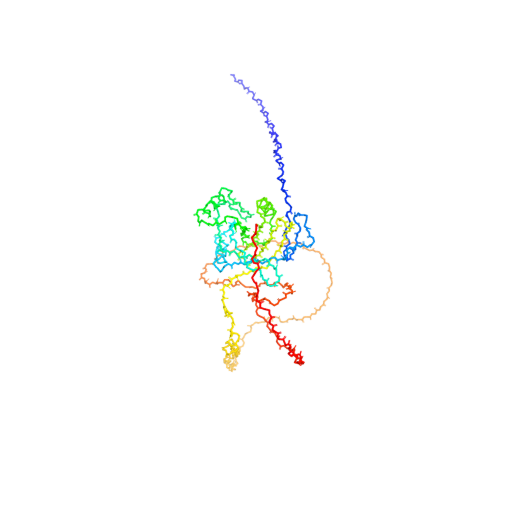 1.00 69.00 208 THR A C 1
ATOM 1618 O O . THR A 1 208 ? 22.902 -5.605 -9.431 1.00 69.00 208 THR A O 1
ATOM 1621 N N . ASN A 1 209 ? 24.060 -4.276 -10.809 1.00 73.12 209 ASN A N 1
ATOM 1622 C CA . ASN A 1 209 ? 22.973 -4.177 -11.783 1.00 73.12 209 ASN A CA 1
ATOM 1623 C C . ASN A 1 209 ? 22.762 -5.541 -12.487 1.00 73.12 209 ASN A C 1
ATOM 1625 O O . ASN A 1 209 ? 23.656 -5.986 -13.205 1.00 73.12 209 ASN A O 1
ATOM 1629 N N . PRO A 1 210 ? 21.604 -6.216 -12.339 1.00 72.94 210 PRO A N 1
ATOM 1630 C CA . PRO A 1 210 ? 21.370 -7.532 -12.945 1.00 72.94 210 PRO A CA 1
ATOM 1631 C C . PRO A 1 210 ? 21.190 -7.478 -14.472 1.00 72.94 210 PRO A C 1
ATOM 1633 O O . PRO A 1 210 ? 21.126 -8.526 -15.110 1.00 72.94 210 PRO A O 1
ATOM 1636 N N . LEU A 1 211 ? 21.072 -6.277 -15.050 1.00 80.50 211 LEU A N 1
ATOM 1637 C CA . LEU A 1 211 ? 20.938 -6.037 -16.490 1.00 80.50 211 LEU A CA 1
ATOM 1638 C C . LEU A 1 211 ? 22.264 -5.593 -17.138 1.00 80.50 211 LEU A C 1
ATOM 1640 O O . LEU A 1 211 ? 22.308 -5.340 -18.339 1.00 80.50 211 LEU A O 1
ATOM 1644 N N . GLU A 1 212 ? 23.348 -5.472 -16.367 1.00 83.88 212 GLU A N 1
ATOM 1645 C CA . GLU A 1 212 ? 24.647 -5.016 -16.871 1.00 83.88 212 GLU A CA 1
ATOM 1646 C C . GLU A 1 212 ? 25.218 -5.998 -17.908 1.00 83.88 212 GLU A C 1
ATOM 1648 O O . GLU A 1 212 ? 25.285 -7.205 -17.676 1.00 83.88 212 GLU A O 1
ATOM 1653 N N . GLY A 1 213 ? 25.573 -5.486 -19.091 1.00 84.44 213 GLY A N 1
ATOM 1654 C CA . GLY A 1 213 ? 25.995 -6.297 -20.240 1.00 84.44 213 GLY A CA 1
ATOM 1655 C C . GLY A 1 213 ? 24.881 -7.126 -20.901 1.00 84.44 213 GLY A C 1
ATOM 1656 O O . GLY A 1 213 ? 25.143 -7.799 -21.900 1.00 84.44 213 GLY A O 1
ATOM 1657 N N . LEU A 1 214 ? 23.635 -7.090 -20.408 1.00 91.12 214 LEU A N 1
ATOM 1658 C CA . LEU A 1 214 ? 22.550 -7.898 -20.975 1.00 91.12 214 LEU A CA 1
ATOM 1659 C C . LEU A 1 214 ? 22.174 -7.433 -22.390 1.00 91.12 214 LEU A C 1
ATOM 1661 O O . LEU A 1 214 ? 21.939 -8.274 -23.254 1.00 91.12 214 LEU A O 1
ATOM 1665 N N . ASP A 1 215 ? 22.211 -6.126 -22.659 1.00 89.88 215 ASP A N 1
ATOM 1666 C CA . ASP A 1 215 ? 21.982 -5.569 -24.000 1.00 89.88 215 ASP A CA 1
ATOM 1667 C C . ASP A 1 215 ? 23.053 -6.023 -25.008 1.00 89.88 215 ASP A C 1
ATOM 1669 O O . ASP A 1 215 ? 22.730 -6.351 -26.149 1.00 89.88 215 ASP A O 1
ATOM 1673 N N . GLU A 1 216 ? 24.317 -6.143 -24.583 1.00 93.06 216 GLU A N 1
ATOM 1674 C CA . GLU A 1 216 ? 25.402 -6.688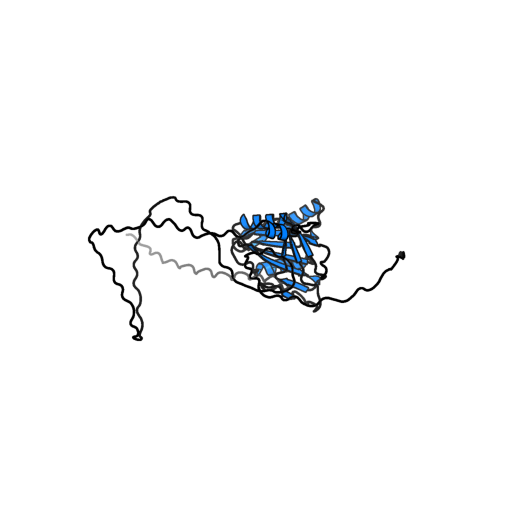 -25.413 1.00 93.06 216 GLU A CA 1
ATOM 1675 C C . GLU A 1 216 ? 25.184 -8.179 -25.711 1.00 93.06 216 GLU A C 1
ATOM 1677 O O . GLU A 1 216 ? 25.401 -8.646 -26.832 1.00 93.06 216 GLU A O 1
ATOM 1682 N N . ILE A 1 217 ? 24.720 -8.940 -24.712 1.00 93.06 217 ILE A N 1
ATOM 1683 C CA . ILE A 1 217 ? 24.360 -10.355 -24.856 1.00 93.06 217 ILE A CA 1
ATOM 1684 C C . ILE A 1 217 ? 23.164 -10.510 -25.805 1.00 93.06 217 ILE A C 1
ATOM 1686 O O . ILE A 1 217 ? 23.171 -11.422 -26.633 1.00 93.06 217 ILE A O 1
ATOM 1690 N N . LEU A 1 218 ? 22.164 -9.631 -25.734 1.00 94.31 218 LEU A N 1
ATOM 1691 C CA . LEU A 1 218 ? 21.015 -9.637 -26.638 1.00 94.31 218 LEU A CA 1
ATOM 1692 C C . LEU A 1 218 ? 21.443 -9.286 -28.068 1.00 94.31 218 LEU A C 1
ATOM 1694 O O . LEU A 1 218 ? 21.249 -10.104 -28.962 1.00 94.31 218 LEU A O 1
ATOM 1698 N N . ALA A 1 219 ? 22.116 -8.151 -28.278 1.00 91.00 219 ALA A N 1
ATOM 1699 C CA . ALA A 1 219 ? 22.578 -7.703 -29.597 1.00 91.00 219 ALA A CA 1
ATOM 1700 C C . ALA A 1 219 ? 23.537 -8.694 -30.287 1.00 91.00 219 ALA A C 1
ATOM 1702 O O . ALA A 1 219 ? 23.605 -8.750 -31.513 1.00 91.00 219 ALA A O 1
ATOM 1703 N N . LYS A 1 220 ? 24.276 -9.496 -29.510 1.00 94.25 220 LYS A N 1
ATOM 1704 C CA . LYS A 1 220 ? 25.183 -10.532 -30.022 1.00 94.25 220 LYS A CA 1
ATOM 1705 C C . LYS A 1 220 ? 24.491 -11.847 -30.390 1.00 94.25 220 LYS A C 1
ATOM 1707 O O . LYS A 1 220 ? 24.948 -12.520 -31.311 1.00 94.25 220 LYS A O 1
ATOM 1712 N N . ASN A 1 221 ? 23.476 -12.265 -29.629 1.00 94.88 221 ASN A N 1
ATOM 1713 C CA . ASN A 1 221 ? 22.923 -13.626 -29.712 1.00 94.88 221 ASN A CA 1
ATOM 1714 C C . ASN A 1 221 ? 21.484 -13.685 -30.255 1.00 94.88 221 ASN A C 1
ATOM 1716 O O . ASN A 1 221 ? 21.039 -14.763 -30.648 1.00 94.88 221 ASN A O 1
ATOM 1720 N N . VAL A 1 222 ? 20.760 -12.564 -30.284 1.00 94.12 222 VAL A N 1
ATOM 1721 C CA . VAL A 1 222 ? 19.413 -12.458 -30.857 1.00 94.12 222 VAL A CA 1
ATOM 1722 C C . VAL A 1 222 ? 19.525 -11.850 -32.250 1.00 94.12 222 VAL A C 1
ATOM 1724 O O . VAL A 1 222 ? 19.840 -10.675 -32.405 1.00 94.12 222 VAL A O 1
ATOM 1727 N N . VAL A 1 223 ? 19.249 -12.662 -33.268 1.00 91.44 223 VAL A N 1
ATOM 1728 C CA . VAL A 1 223 ? 19.149 -12.232 -34.668 1.00 91.44 223 VAL A CA 1
ATOM 1729 C C . VAL A 1 223 ? 17.731 -12.465 -35.171 1.00 91.44 223 VAL A C 1
ATOM 1731 O O . VAL A 1 223 ? 17.090 -13.450 -34.799 1.00 91.44 223 VAL A O 1
ATOM 1734 N N . GLU A 1 224 ? 17.231 -11.562 -36.011 1.00 90.25 224 GLU A N 1
ATOM 1735 C CA . GLU A 1 224 ? 15.944 -11.747 -36.679 1.00 90.25 224 GLU A CA 1
ATOM 1736 C C . GLU A 1 224 ? 16.040 -12.908 -37.681 1.00 90.25 224 GLU A C 1
ATOM 1738 O O . GLU A 1 224 ? 17.024 -13.037 -38.413 1.00 90.25 224 GLU A O 1
ATOM 1743 N N . GLN A 1 225 ? 15.034 -13.785 -37.693 1.00 86.31 225 GLN A N 1
ATOM 1744 C CA . GLN A 1 225 ? 14.972 -14.901 -38.630 1.00 86.31 225 GLN A CA 1
ATOM 1745 C C . GLN A 1 225 ? 14.108 -14.518 -39.834 1.00 86.31 225 GLN A C 1
ATOM 1747 O O . GLN A 1 225 ? 12.900 -14.341 -39.690 1.00 86.31 225 GLN A O 1
ATOM 1752 N N . ASP A 1 226 ? 14.704 -14.511 -41.029 1.00 83.50 226 ASP A N 1
ATOM 1753 C CA . ASP A 1 226 ? 13.970 -14.424 -42.294 1.00 83.50 226 ASP A CA 1
ATOM 1754 C C . ASP A 1 226 ? 12.977 -15.594 -42.429 1.00 83.50 226 ASP A C 1
ATOM 1756 O O . ASP A 1 226 ? 13.329 -16.712 -42.831 1.00 83.50 226 ASP A O 1
ATOM 1760 N N . ILE A 1 227 ? 11.703 -15.344 -42.116 1.00 81.25 227 ILE A N 1
ATOM 1761 C CA . ILE A 1 227 ? 10.612 -16.274 -42.418 1.00 81.25 227 ILE A CA 1
ATOM 1762 C C . ILE A 1 227 ? 10.283 -16.135 -43.905 1.00 81.25 227 ILE A C 1
ATOM 1764 O O . ILE A 1 227 ? 9.367 -15.414 -44.305 1.00 81.25 227 ILE A O 1
ATOM 1768 N N . TYR A 1 228 ? 11.037 -16.851 -44.739 1.00 75.69 228 TYR A N 1
ATOM 1769 C CA . TYR A 1 228 ? 10.694 -17.015 -46.147 1.00 75.69 228 TYR A CA 1
ATOM 1770 C C . TYR A 1 228 ? 9.255 -17.541 -46.259 1.00 75.69 228 TYR A C 1
ATOM 1772 O O . TYR A 1 228 ? 8.954 -18.595 -45.686 1.00 75.69 228 TYR A O 1
ATOM 1780 N N . PRO A 1 229 ? 8.354 -16.857 -46.993 1.00 71.12 229 PRO A N 1
ATOM 1781 C CA . PRO A 1 229 ? 7.000 -17.349 -47.180 1.00 71.12 229 PRO A CA 1
ATOM 1782 C C . PRO A 1 229 ? 7.077 -18.720 -47.847 1.00 71.12 229 PRO A C 1
ATOM 1784 O O . PRO A 1 229 ? 7.760 -18.891 -48.861 1.00 71.12 229 PRO A O 1
ATOM 1787 N N . TYR A 1 230 ? 6.396 -19.706 -47.261 1.00 66.12 230 TYR A N 1
ATOM 1788 C CA . TYR A 1 230 ? 6.389 -21.068 -47.776 1.00 66.12 230 TYR A CA 1
ATOM 1789 C C . TYR A 1 230 ? 5.727 -21.080 -49.158 1.00 66.12 230 TYR A C 1
ATOM 1791 O O . TYR A 1 230 ? 4.505 -21.170 -49.282 1.00 66.12 230 TYR A O 1
ATOM 1799 N N . ASN A 1 231 ? 6.557 -21.004 -50.202 1.00 62.19 231 ASN A N 1
ATOM 1800 C CA . ASN A 1 231 ? 6.193 -21.321 -51.577 1.00 62.19 231 ASN A CA 1
ATOM 1801 C C . ASN A 1 231 ? 5.896 -22.822 -51.648 1.00 62.19 231 ASN A C 1
ATOM 1803 O O . ASN A 1 231 ? 6.702 -23.619 -52.133 1.00 62.19 231 ASN A O 1
ATOM 1807 N N . GLY A 1 232 ? 4.730 -23.204 -51.121 1.00 62.34 232 GLY A N 1
ATOM 1808 C CA . GLY A 1 232 ? 4.184 -24.539 -51.264 1.00 62.34 232 GLY A CA 1
ATOM 1809 C C . GLY A 1 232 ? 4.174 -24.880 -52.741 1.00 62.34 232 GLY A C 1
ATOM 1810 O O . GLY A 1 232 ? 3.670 -24.100 -53.551 1.00 62.34 232 GLY A O 1
ATOM 1811 N N . TYR A 1 233 ? 4.797 -26.008 -53.088 1.00 53.47 233 TYR A N 1
ATOM 1812 C CA . TYR A 1 233 ? 4.986 -26.412 -54.475 1.00 53.47 233 TYR A CA 1
ATOM 1813 C C . TYR A 1 233 ? 3.632 -26.443 -55.180 1.00 53.47 233 TYR A C 1
ATOM 1815 O O . TYR A 1 233 ? 2.824 -27.350 -54.969 1.00 53.47 233 TYR A O 1
ATOM 1823 N N . GLY A 1 234 ? 3.394 -25.432 -56.016 1.00 51.03 234 GLY A N 1
ATOM 1824 C CA . GLY A 1 234 ? 2.220 -25.354 -56.864 1.00 51.03 234 GLY A CA 1
ATOM 1825 C C . GLY A 1 234 ? 2.288 -26.498 -57.857 1.00 51.03 234 GLY A C 1
ATOM 1826 O O . GLY A 1 234 ? 2.943 -26.373 -58.891 1.00 51.03 234 GLY A O 1
ATOM 1827 N N . TYR A 1 235 ? 1.641 -27.618 -57.519 1.00 51.00 235 TYR A N 1
ATOM 1828 C CA . TYR A 1 235 ? 1.475 -28.749 -58.421 1.00 51.00 235 TYR A CA 1
ATOM 1829 C C . TYR A 1 235 ? 0.981 -28.199 -59.762 1.00 51.00 235 TYR A C 1
ATOM 1831 O O . TYR A 1 235 ? -0.058 -27.529 -59.788 1.00 51.00 235 TYR A O 1
ATOM 1839 N N . PRO A 1 236 ? 1.728 -28.400 -60.864 1.00 47.69 236 PRO A N 1
ATOM 1840 C CA . PRO A 1 236 ? 1.410 -27.754 -62.122 1.00 47.69 236 PRO A CA 1
ATOM 1841 C C . PRO A 1 236 ? 0.057 -28.274 -62.588 1.00 47.69 236 PRO A C 1
ATOM 1843 O O . PRO A 1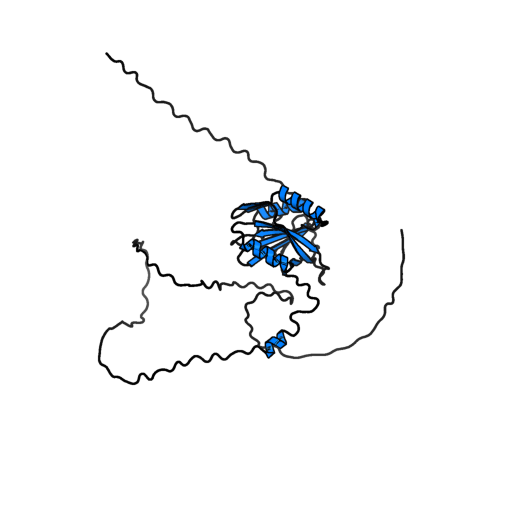 236 ? -0.070 -29.443 -62.955 1.00 47.69 236 PRO A O 1
ATOM 1846 N N . ASN A 1 237 ? -0.952 -27.400 -62.567 1.00 53.81 237 ASN A N 1
ATOM 1847 C CA . ASN A 1 237 ? -2.329 -27.728 -62.925 1.00 53.81 237 ASN A CA 1
ATOM 1848 C C . ASN A 1 237 ? -2.458 -27.800 -64.461 1.00 53.81 237 ASN A C 1
ATOM 1850 O O . ASN A 1 237 ? -3.126 -27.007 -65.126 1.00 53.81 237 ASN A O 1
ATOM 1854 N N . SER A 1 238 ? -1.694 -28.732 -65.029 1.00 47.56 238 SER A N 1
ATOM 1855 C CA . SER A 1 238 ? -1.489 -28.951 -66.449 1.00 47.56 238 SER A CA 1
ATOM 1856 C C . SER A 1 238 ? -2.688 -29.676 -67.046 1.00 47.56 238 SER A C 1
ATOM 1858 O O . SER A 1 238 ? -2.672 -30.893 -67.215 1.00 47.56 238 SER A O 1
ATOM 1860 N N . LEU A 1 239 ? -3.680 -28.881 -67.444 1.00 49.66 239 LEU A N 1
ATOM 1861 C CA . LEU A 1 239 ? -4.486 -29.124 -68.641 1.00 49.66 239 LEU A CA 1
ATOM 1862 C C . LEU A 1 239 ? -5.031 -30.557 -68.784 1.00 49.66 239 LEU A C 1
ATOM 1864 O O . LEU A 1 239 ? -4.641 -31.289 -69.694 1.00 49.66 239 LEU A O 1
ATOM 1868 N N . TYR A 1 240 ? -6.044 -30.900 -67.986 1.00 38.19 240 TYR A N 1
ATOM 1869 C CA . TYR A 1 240 ? -7.081 -31.802 -68.484 1.00 38.19 240 TYR A CA 1
ATOM 1870 C C . TYR A 1 240 ? -8.350 -31.015 -68.806 1.00 38.19 240 TYR A C 1
ATOM 1872 O O . TYR A 1 240 ? -9.108 -30.611 -67.929 1.00 38.19 240 TYR A O 1
ATOM 1880 N N . SER A 1 241 ? -8.553 -30.778 -70.104 1.00 48.97 241 SER A N 1
ATOM 1881 C CA . SER A 1 241 ? -9.763 -30.173 -70.665 1.00 48.97 241 SER A CA 1
ATOM 1882 C C . SER A 1 241 ? -10.935 -31.159 -70.539 1.00 48.97 241 SER A C 1
ATOM 1884 O O . SER A 1 241 ? -11.239 -31.910 -71.465 1.00 48.97 241 SER A O 1
ATOM 1886 N N . GLY A 1 242 ? -11.538 -31.213 -69.348 1.00 41.16 242 GLY A N 1
ATOM 1887 C CA . GLY A 1 242 ? -12.616 -32.132 -68.971 1.00 41.16 242 GLY A CA 1
ATOM 1888 C C . GLY A 1 242 ? -13.964 -31.424 -68.845 1.00 41.16 242 GLY A C 1
ATOM 1889 O O . GLY A 1 242 ? -14.289 -30.890 -67.794 1.00 41.16 242 GLY A O 1
ATOM 1890 N N . ALA A 1 243 ? -14.721 -31.422 -69.940 1.00 44.41 243 ALA A N 1
ATOM 1891 C CA . ALA A 1 243 ? -16.049 -30.836 -70.134 1.00 44.41 243 ALA A CA 1
ATOM 1892 C C . ALA A 1 243 ? -16.988 -30.675 -68.906 1.00 44.41 243 ALA A C 1
ATOM 1894 O O . ALA A 1 243 ? -17.327 -31.642 -68.234 1.00 44.41 243 ALA A O 1
ATOM 1895 N N . THR A 1 244 ? -17.572 -29.470 -68.798 1.00 48.41 244 THR A N 1
ATOM 1896 C CA . THR A 1 244 ? -18.960 -29.177 -68.353 1.00 48.41 244 THR A CA 1
ATOM 1897 C C . THR A 1 244 ? -19.461 -29.721 -67.004 1.00 48.41 244 THR A C 1
ATOM 1899 O O . THR A 1 244 ? -19.749 -30.906 -66.885 1.00 48.41 244 THR A O 1
ATOM 1902 N N . HIS A 1 245 ? -19.754 -28.821 -66.058 1.00 39.41 245 HIS A N 1
ATOM 1903 C CA . HIS A 1 245 ? -21.100 -28.374 -65.613 1.00 39.41 245 HIS A CA 1
ATOM 1904 C C . HIS A 1 245 ? -20.874 -27.093 -64.764 1.00 39.41 245 HIS A C 1
ATOM 1906 O O . HIS A 1 245 ? -19.847 -26.981 -64.104 1.00 39.41 245 HIS A O 1
ATOM 1912 N N . GLY A 1 246 ? -21.642 -26.007 -64.928 1.00 45.09 246 GLY A N 1
ATOM 1913 C CA . GLY A 1 246 ? -22.856 -25.739 -64.136 1.00 45.09 246 GLY A CA 1
ATOM 1914 C C . GLY A 1 246 ? -22.504 -25.548 -62.651 1.00 45.09 246 GLY A C 1
ATOM 1915 O O . GLY A 1 246 ? -22.157 -26.523 -62.000 1.00 45.09 246 GLY A O 1
ATOM 1916 N N . ILE A 1 247 ? -22.558 -24.353 -62.055 1.00 40.69 247 ILE A N 1
ATOM 1917 C CA . ILE A 1 247 ? -23.721 -23.445 -61.963 1.00 40.69 247 ILE A CA 1
ATOM 1918 C C . ILE A 1 247 ? -23.273 -21.973 -61.822 1.00 40.69 247 ILE A C 1
ATOM 1920 O O . ILE A 1 247 ? -22.217 -21.691 -61.258 1.00 40.69 247 ILE A O 1
ATOM 1924 N N . ASP A 1 248 ? -24.093 -21.037 -62.305 1.00 44.84 248 ASP A N 1
ATOM 1925 C CA . ASP A 1 248 ? -23.893 -19.589 -62.176 1.00 44.84 248 ASP A CA 1
ATOM 1926 C C . ASP A 1 248 ? -23.979 -19.075 -60.729 1.00 44.84 248 ASP A C 1
ATOM 1928 O O . ASP A 1 248 ? -24.857 -19.482 -59.969 1.00 44.84 248 ASP A O 1
ATOM 1932 N N . TYR A 1 249 ? -23.192 -18.044 -60.401 1.00 38.31 249 TYR A N 1
ATOM 1933 C CA . TYR A 1 249 ? -23.625 -17.030 -59.436 1.00 38.31 249 TYR A CA 1
ATOM 1934 C C . TYR A 1 249 ? -23.283 -15.621 -59.927 1.00 38.31 249 TYR A C 1
ATOM 1936 O O . TYR A 1 249 ? -22.195 -15.359 -60.439 1.00 38.31 249 TYR A O 1
ATOM 1944 N N . TYR A 1 250 ? -24.251 -14.712 -59.805 1.00 41.34 250 TYR A N 1
ATOM 1945 C CA . TYR A 1 250 ? -24.193 -13.381 -60.405 1.00 41.34 250 TYR A CA 1
ATOM 1946 C C . TYR A 1 250 ? -23.114 -12.495 -59.774 1.00 41.34 250 TYR A C 1
ATOM 1948 O O . TYR A 1 250 ? -23.210 -12.118 -58.607 1.00 41.34 250 TYR A O 1
ATOM 1956 N N . GLY A 1 251 ? -22.185 -12.018 -60.600 1.00 39.53 251 GLY A N 1
ATOM 1957 C CA . GLY A 1 251 ? -21.564 -10.719 -60.369 1.00 39.53 251 GLY A CA 1
ATOM 1958 C C . GLY A 1 251 ? -22.501 -9.611 -60.850 1.00 39.53 251 GLY A C 1
ATOM 1959 O O . GLY A 1 251 ? -22.968 -9.654 -61.987 1.00 39.53 251 GLY A O 1
ATOM 1960 N N . ASN A 1 252 ? -22.759 -8.593 -60.026 1.00 39.31 252 ASN A N 1
ATOM 1961 C CA . ASN A 1 252 ? -23.214 -7.301 -60.539 1.00 39.31 252 ASN A CA 1
ATOM 1962 C C . ASN A 1 252 ? -22.817 -6.161 -59.595 1.00 39.31 252 ASN A C 1
ATOM 1964 O O . ASN A 1 252 ? -23.050 -6.236 -58.390 1.00 39.31 252 ASN A O 1
ATOM 1968 N N . ALA A 1 253 ? -22.210 -5.105 -60.136 1.00 36.81 253 ALA A N 1
ATOM 1969 C CA . ALA A 1 253 ? -21.651 -4.013 -59.349 1.00 36.81 253 ALA A CA 1
ATOM 1970 C C . ALA A 1 253 ? -22.032 -2.644 -59.928 1.00 36.81 253 ALA A C 1
ATOM 1972 O O . ALA A 1 253 ? -21.728 -2.343 -61.077 1.00 36.81 253 ALA A O 1
ATOM 1973 N N . ARG A 1 254 ? -22.576 -1.784 -59.052 1.00 39.34 254 ARG A N 1
ATOM 1974 C CA . ARG A 1 254 ? -22.789 -0.330 -59.215 1.00 39.34 254 ARG A CA 1
ATOM 1975 C C . ARG A 1 254 ? -23.814 0.119 -60.275 1.00 39.34 254 ARG A C 1
ATOM 1977 O O . ARG A 1 254 ? -23.514 0.153 -61.461 1.00 39.34 254 ARG A O 1
ATOM 1984 N N . GLN A 1 255 ? -24.901 0.736 -59.800 1.00 34.38 255 GLN A N 1
ATOM 1985 C CA . GLN A 1 255 ? -25.169 2.169 -60.038 1.00 34.38 255 GLN A CA 1
ATOM 1986 C C . GLN A 1 255 ? -25.815 2.808 -58.781 1.00 34.38 255 GLN A C 1
ATOM 1988 O O . GLN A 1 255 ? -26.310 2.059 -57.937 1.00 34.38 255 GLN A O 1
ATOM 1993 N N . PRO A 1 256 ? -25.767 4.147 -58.588 1.00 47.00 256 PRO A N 1
ATOM 1994 C CA . PRO A 1 256 ? -26.129 4.787 -57.315 1.00 47.00 256 PRO A CA 1
ATOM 1995 C C . PRO A 1 256 ? -27.378 5.705 -57.353 1.00 47.00 256 PRO A C 1
ATOM 1997 O O . PRO A 1 256 ? -27.808 6.148 -58.412 1.00 47.00 256 PRO A O 1
ATOM 2000 N N . LYS A 1 257 ? -27.824 6.114 -56.149 1.00 39.50 257 LYS A N 1
ATOM 2001 C CA . LYS A 1 257 ? -28.758 7.222 -55.808 1.00 39.50 257 LYS A CA 1
ATOM 2002 C C . LYS A 1 257 ? -30.256 7.083 -56.162 1.00 39.50 257 LYS A C 1
ATOM 2004 O O . LYS A 1 257 ? -30.668 7.416 -57.264 1.00 39.50 257 LYS A O 1
ATOM 2009 N N . THR A 1 258 ? -31.075 6.902 -55.121 1.00 35.59 258 THR A N 1
ATOM 2010 C CA . THR A 1 258 ? -32.344 7.642 -54.899 1.00 35.59 258 THR A CA 1
ATOM 2011 C C . THR A 1 258 ? -32.521 7.928 -53.397 1.00 35.59 258 THR A C 1
ATOM 2013 O O . THR A 1 258 ? -31.724 7.462 -52.583 1.00 35.59 258 THR A O 1
ATOM 2016 N N . SER A 1 259 ? -33.509 8.746 -53.021 1.00 35.94 259 SER A N 1
ATOM 2017 C CA . SER A 1 259 ? -33.592 9.411 -51.711 1.00 35.94 259 SER A CA 1
ATOM 2018 C C . SER A 1 259 ? -34.819 9.058 -50.855 1.00 35.94 259 SER A C 1
ATOM 2020 O O . SER A 1 259 ? -35.925 8.996 -51.381 1.00 35.94 259 SER A O 1
ATOM 2022 N N . ALA A 1 260 ? -34.613 9.096 -49.531 1.00 34.78 260 ALA A N 1
ATOM 2023 C CA . ALA A 1 260 ? -35.574 9.505 -48.490 1.00 34.78 260 ALA A CA 1
ATOM 2024 C C . ALA A 1 260 ? -36.728 8.564 -48.047 1.00 34.78 260 ALA A C 1
ATOM 2026 O O . ALA A 1 260 ? -37.173 7.666 -48.753 1.00 34.78 260 ALA A O 1
ATOM 2027 N N . SER A 1 261 ? -37.254 8.911 -46.861 1.00 36.00 261 SER A N 1
ATOM 2028 C CA . SER A 1 261 ? -38.438 8.411 -46.128 1.00 36.00 261 SER A CA 1
ATOM 2029 C C . SER A 1 261 ? -38.315 7.125 -45.282 1.00 36.00 261 SER A C 1
ATOM 2031 O O . SER A 1 261 ? -37.781 6.100 -45.693 1.00 36.00 261 SER A O 1
ATOM 2033 N N . SER A 1 262 ? -38.831 7.238 -44.053 1.00 33.38 262 SER A N 1
ATOM 2034 C CA . SER A 1 262 ? -38.949 6.227 -42.983 1.00 33.38 262 SER A CA 1
ATOM 2035 C C . SER A 1 262 ? -40.439 5.840 -42.808 1.00 33.38 262 SER A C 1
ATOM 2037 O O . SER A 1 262 ? -41.265 6.341 -43.570 1.00 33.38 262 SER A O 1
ATOM 2039 N N . PRO A 1 263 ? -40.877 5.136 -41.738 1.00 50.12 263 PRO A N 1
ATOM 2040 C CA . PRO A 1 263 ? -40.247 4.074 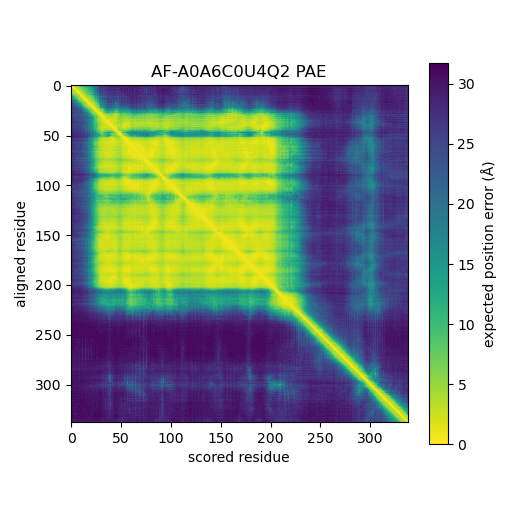-40.939 1.00 50.12 263 PRO A CA 1
ATOM 2041 C C . PRO A 1 263 ? -41.124 2.789 -40.866 1.00 50.12 263 PRO A C 1
ATOM 2043 O O . PRO A 1 263 ? -42.333 2.841 -41.077 1.00 50.12 263 PRO A O 1
ATOM 2046 N N . GLY A 1 264 ? -40.562 1.641 -40.460 1.00 33.84 264 GLY A N 1
ATOM 2047 C CA . GLY A 1 264 ? -41.315 0.387 -40.250 1.00 33.84 264 GLY A CA 1
ATOM 2048 C C . GLY A 1 264 ? -40.852 -0.387 -39.008 1.00 33.84 264 GLY A C 1
ATOM 2049 O O . GLY A 1 264 ? -39.661 -0.407 -38.712 1.00 33.84 264 GLY A O 1
ATOM 2050 N N . LYS A 1 265 ? -41.787 -0.990 -38.256 1.00 37.66 265 LYS A N 1
ATOM 2051 C CA . LYS A 1 265 ? -41.529 -1.729 -36.997 1.00 37.66 265 LYS A CA 1
ATOM 2052 C C . LYS A 1 265 ? -41.549 -3.267 -37.197 1.00 37.66 265 LYS A C 1
ATOM 2054 O O . LYS A 1 265 ? -41.971 -3.718 -38.259 1.00 37.66 265 LYS A O 1
ATOM 2059 N N . PRO A 1 266 ? -41.029 -4.062 -36.236 1.00 53.25 266 PRO A N 1
ATOM 2060 C CA . PRO A 1 266 ? -40.481 -5.396 -36.508 1.00 53.25 266 PRO A CA 1
ATOM 2061 C C . PRO A 1 266 ? -41.497 -6.541 -36.396 1.00 53.25 266 PRO A C 1
ATOM 2063 O O . PRO A 1 266 ? -42.584 -6.367 -35.850 1.00 53.25 266 PRO A O 1
ATOM 2066 N N . TRP A 1 267 ? -41.063 -7.737 -36.806 1.00 32.72 267 TRP A N 1
ATOM 2067 C CA . TRP A 1 267 ? -41.660 -9.017 -36.413 1.00 32.72 267 TRP A CA 1
ATOM 2068 C C . TRP A 1 267 ? -40.609 -9.989 -35.867 1.0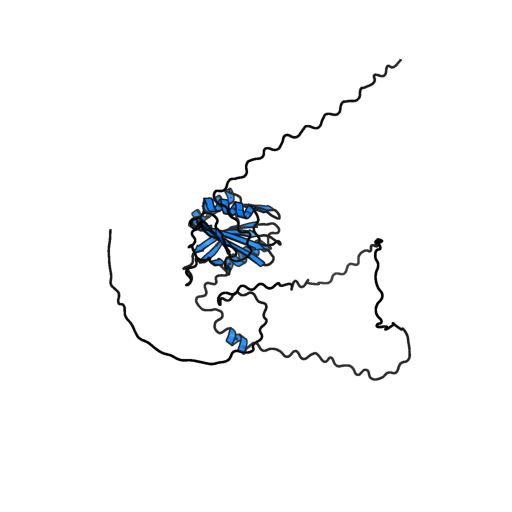0 32.72 267 TRP A C 1
ATOM 2070 O O . TRP A 1 267 ? -39.416 -9.838 -36.117 1.00 32.72 267 TRP A O 1
ATOM 2080 N N . ASN A 1 268 ? -41.077 -10.944 -35.061 1.00 37.00 268 ASN A N 1
ATOM 2081 C CA . ASN A 1 268 ? -40.274 -11.781 -34.174 1.00 37.00 268 ASN A CA 1
ATOM 2082 C C . ASN A 1 268 ? -40.650 -13.264 -34.322 1.00 37.00 268 ASN A C 1
ATOM 2084 O O . ASN A 1 268 ? -41.757 -13.648 -33.949 1.00 37.00 268 ASN A O 1
ATOM 2088 N N . THR A 1 269 ? -39.699 -14.075 -34.786 1.00 39.94 269 THR A N 1
ATOM 2089 C CA . THR A 1 269 ? -39.613 -15.536 -34.609 1.00 39.94 269 THR A CA 1
ATOM 2090 C C . THR A 1 269 ? -38.126 -15.905 -34.705 1.00 39.94 269 THR A C 1
ATOM 2092 O O . THR A 1 269 ? -37.475 -15.464 -35.647 1.00 39.94 269 THR A O 1
ATOM 2095 N N . GLY A 1 270 ? -37.503 -16.677 -33.815 1.00 31.03 270 GLY A N 1
ATOM 2096 C CA . GLY A 1 270 ? -38.072 -17.536 -32.776 1.00 31.03 270 GLY A CA 1
ATOM 2097 C C . GLY A 1 270 ? -38.104 -18.989 -33.245 1.00 31.03 270 GLY A C 1
ATOM 2098 O O . GLY A 1 270 ? -39.141 -19.467 -33.693 1.00 31.03 270 GLY A O 1
ATOM 2099 N N . LEU A 1 271 ? -36.963 -19.674 -33.155 1.00 37.03 271 LEU A N 1
ATOM 2100 C CA . LEU A 1 271 ? -36.810 -21.098 -33.460 1.00 37.03 271 LEU A CA 1
ATOM 2101 C C . LEU A 1 271 ? -35.694 -21.683 -32.586 1.00 37.03 271 LEU A C 1
ATOM 2103 O O . LEU A 1 271 ? -34.699 -21.010 -32.329 1.00 37.03 271 LEU A O 1
ATOM 2107 N N . ALA A 1 272 ? -35.876 -22.916 -32.114 1.00 35.72 272 ALA A N 1
ATOM 2108 C CA . ALA A 1 272 ? -34.969 -23.573 -31.178 1.00 35.72 272 ALA A CA 1
ATOM 2109 C C . ALA A 1 272 ? -34.526 -24.951 -31.693 1.00 35.72 272 ALA A C 1
ATOM 2111 O O . ALA A 1 272 ? -35.342 -25.731 -32.181 1.00 35.72 272 ALA A O 1
ATOM 2112 N N . GLY A 1 273 ? -33.246 -25.263 -31.497 1.00 34.66 273 GLY A N 1
ATOM 2113 C CA . GLY A 1 273 ? -32.640 -26.590 -31.621 1.00 34.66 273 GLY A CA 1
ATOM 2114 C C . GLY A 1 273 ? -31.327 -26.553 -30.837 1.00 34.66 273 GLY A C 1
ATOM 2115 O O . GLY A 1 273 ? -30.494 -25.698 -31.095 1.00 34.66 273 GLY A O 1
ATOM 2116 N N . LYS A 1 274 ? -31.207 -27.251 -29.705 1.00 35.09 274 LYS A N 1
ATOM 2117 C CA . LYS A 1 274 ? -30.928 -28.696 -29.601 1.00 35.09 274 LYS A CA 1
ATOM 2118 C C . LYS A 1 274 ? -29.613 -29.117 -30.268 1.00 35.09 274 LYS A C 1
ATOM 2120 O O . LYS A 1 274 ? -29.626 -29.715 -31.333 1.00 35.09 274 LYS A O 1
ATOM 2125 N N . GLY A 1 275 ? -28.524 -28.854 -29.547 1.00 34.31 275 GLY A N 1
ATOM 2126 C CA . GLY A 1 275 ? -27.618 -29.896 -29.055 1.00 34.31 275 GLY A CA 1
ATOM 2127 C C . GLY A 1 275 ? -27.003 -30.852 -30.074 1.00 34.31 275 GLY A C 1
ATOM 2128 O O . GLY A 1 275 ? -27.614 -31.857 -30.430 1.00 34.31 275 GLY A O 1
ATOM 2129 N N . VAL A 1 276 ? -25.733 -30.597 -30.371 1.00 38.28 276 VAL A N 1
ATOM 2130 C CA . VAL A 1 276 ? -24.723 -31.627 -30.629 1.00 38.28 276 VAL A CA 1
ATOM 2131 C C . VAL A 1 276 ? -23.681 -31.495 -29.513 1.00 38.28 276 VAL A C 1
ATOM 2133 O O . VAL A 1 276 ? -23.438 -30.387 -29.034 1.00 38.28 276 VAL A O 1
ATOM 2136 N N . THR A 1 277 ? -23.140 -32.620 -29.058 1.00 41.28 277 THR A N 1
ATOM 2137 C CA . THR A 1 277 ? -22.006 -32.693 -28.130 1.00 41.28 277 THR A CA 1
ATOM 2138 C C . THR A 1 277 ? -20.818 -33.243 -28.897 1.00 41.28 277 THR A C 1
ATOM 2140 O O . THR A 1 277 ? -20.885 -34.396 -29.314 1.00 41.28 277 THR A O 1
ATOM 2143 N N . ASP A 1 278 ? -19.759 -32.456 -29.018 1.00 36.62 278 ASP A N 1
ATOM 2144 C CA . ASP A 1 278 ? -18.427 -32.923 -29.392 1.00 36.62 278 ASP A CA 1
ATOM 2145 C C . ASP A 1 278 ? -17.436 -32.270 -28.413 1.00 36.62 278 ASP A C 1
ATOM 2147 O O . ASP A 1 278 ? -17.634 -31.125 -27.995 1.00 36.62 278 ASP A O 1
ATOM 2151 N N . GLU A 1 279 ? -16.440 -33.038 -27.973 1.00 45.31 279 GLU A N 1
ATOM 2152 C CA . GLU A 1 279 ? -15.402 -32.621 -27.025 1.00 45.31 279 GLU A CA 1
ATOM 2153 C C . GLU A 1 279 ? -14.114 -32.352 -27.816 1.00 45.31 279 GLU A C 1
ATOM 2155 O O . GLU A 1 279 ? -13.508 -33.296 -28.314 1.00 45.31 279 GLU A O 1
ATOM 2160 N N . ASP A 1 280 ? -13.699 -31.087 -27.926 1.00 38.56 280 ASP A N 1
ATOM 2161 C CA . ASP A 1 280 ? -12.416 -30.674 -28.513 1.00 38.56 280 ASP A CA 1
ATOM 2162 C C . ASP A 1 280 ? -11.796 -29.541 -27.665 1.00 38.56 280 ASP A C 1
ATOM 2164 O O . ASP A 1 280 ? -12.497 -28.636 -27.199 1.00 38.56 280 ASP A O 1
ATOM 2168 N N . ASP A 1 281 ? -10.481 -29.609 -27.438 1.00 47.47 281 ASP A N 1
ATOM 2169 C CA . ASP A 1 281 ? -9.731 -28.723 -26.534 1.00 47.47 281 ASP A CA 1
ATOM 2170 C C . ASP A 1 281 ? -9.358 -27.374 -27.187 1.00 47.47 281 ASP A C 1
ATOM 2172 O O . ASP A 1 281 ? -8.311 -27.257 -27.829 1.00 47.47 281 ASP A O 1
ATOM 2176 N N . ASP A 1 282 ? -10.157 -26.324 -26.962 1.00 38.06 282 ASP A N 1
ATOM 2177 C CA . ASP A 1 282 ? -9.858 -24.954 -27.419 1.00 38.06 282 ASP A CA 1
ATOM 2178 C C . ASP A 1 282 ? -9.550 -23.997 -26.244 1.00 38.06 282 ASP A C 1
ATOM 2180 O O . ASP A 1 282 ? -10.429 -23.595 -25.475 1.00 38.06 282 ASP A O 1
ATOM 2184 N N . PHE A 1 283 ? -8.281 -23.591 -26.109 1.00 38.94 283 PHE A N 1
ATOM 2185 C CA . PHE A 1 283 ? -7.841 -22.566 -25.149 1.00 38.94 283 PHE A CA 1
ATOM 2186 C C . PHE A 1 283 ? -8.207 -21.153 -25.658 1.00 38.94 283 PHE A C 1
ATOM 2188 O O . PHE A 1 283 ? -7.648 -20.713 -26.666 1.00 38.94 283 PHE A O 1
ATOM 2195 N N . PRO A 1 284 ? -9.053 -20.367 -24.960 1.00 39.12 284 PRO A N 1
ATOM 2196 C CA . PRO A 1 284 ? -9.370 -19.006 -25.385 1.00 39.12 284 PRO A CA 1
ATOM 2197 C C . PRO A 1 284 ? -8.172 -18.064 -25.177 1.00 39.12 284 PRO A C 1
ATOM 2199 O O . PRO A 1 284 ? -7.760 -17.780 -24.051 1.00 39.12 284 PRO A O 1
ATOM 2202 N N . SER A 1 285 ? -7.626 -17.534 -26.273 1.00 38.75 285 SER A N 1
ATOM 2203 C CA . SER A 1 285 ? -6.475 -16.624 -26.262 1.00 38.75 285 SER A CA 1
ATOM 2204 C C . SER A 1 285 ? -6.826 -15.242 -25.682 1.00 38.75 285 SER A C 1
ATOM 2206 O O . SER A 1 285 ? -7.299 -14.355 -26.397 1.00 38.75 285 SER A O 1
ATOM 2208 N N . LEU A 1 286 ? -6.570 -15.036 -24.388 1.00 31.94 286 LEU A N 1
ATOM 2209 C CA . LEU A 1 286 ? -6.801 -13.765 -23.690 1.00 31.94 286 LEU A CA 1
ATOM 2210 C C . LEU A 1 286 ? -5.716 -12.714 -23.991 1.00 31.94 286 LEU A C 1
ATOM 2212 O O . LEU A 1 286 ? -4.875 -12.421 -23.144 1.00 31.94 286 LEU A O 1
ATOM 2216 N N . LEU A 1 287 ? -5.758 -12.097 -25.178 1.00 29.77 287 LEU A N 1
ATOM 2217 C CA . LEU A 1 287 ? -4.976 -10.891 -25.469 1.00 29.77 287 LEU A CA 1
ATOM 2218 C C . LEU A 1 287 ? -5.728 -9.835 -26.294 1.00 29.77 287 LEU A C 1
ATOM 2220 O O . LEU A 1 287 ? -6.420 -10.138 -27.261 1.00 29.77 287 LEU A O 1
ATOM 2224 N N . ASN A 1 288 ? -5.402 -8.582 -25.952 1.00 29.52 288 ASN A N 1
ATOM 2225 C CA . ASN A 1 288 ? -5.437 -7.368 -26.777 1.00 29.52 288 ASN A CA 1
ATOM 2226 C C . ASN A 1 288 ? -6.706 -6.483 -26.801 1.00 29.52 288 ASN A C 1
ATOM 2228 O O . ASN A 1 288 ? -7.454 -6.460 -27.775 1.00 29.52 288 ASN A O 1
ATOM 2232 N N . THR A 1 289 ? -6.799 -5.587 -25.810 1.00 31.75 289 THR A N 1
ATOM 2233 C CA . THR A 1 289 ? -7.125 -4.164 -26.043 1.00 31.75 289 THR A CA 1
ATOM 2234 C C . THR A 1 289 ? -6.317 -3.293 -25.079 1.00 31.75 289 THR A C 1
ATOM 2236 O O . THR A 1 289 ? -6.483 -3.426 -23.868 1.00 31.75 289 THR A O 1
ATOM 2239 N N . ALA A 1 290 ? -5.487 -2.382 -25.591 1.00 27.61 290 ALA A N 1
ATOM 2240 C CA . ALA A 1 290 ? -4.762 -1.388 -24.794 1.00 27.61 290 ALA A CA 1
ATOM 2241 C C . ALA A 1 290 ? -5.161 0.039 -25.206 1.00 27.61 290 ALA A C 1
ATOM 2243 O O . ALA A 1 290 ? -5.399 0.307 -26.384 1.00 27.61 290 ALA A O 1
ATOM 2244 N N . SER A 1 291 ? -5.209 0.961 -24.242 1.00 32.59 291 SER A N 1
ATOM 2245 C CA . SER A 1 291 ? -5.471 2.390 -24.460 1.00 32.59 291 SER A CA 1
ATOM 2246 C C . SER A 1 291 ? -4.317 3.230 -23.919 1.00 32.59 291 SER A C 1
ATOM 2248 O O . SER A 1 291 ? -3.878 3.023 -22.791 1.00 32.59 291 SER A O 1
ATOM 2250 N N . HIS A 1 292 ? -3.834 4.168 -24.729 1.00 25.06 292 HIS A N 1
ATOM 2251 C CA . HIS A 1 292 ? -2.609 4.927 -24.489 1.00 25.06 292 HIS A CA 1
ATOM 2252 C C . HIS A 1 292 ? -2.814 6.096 -23.505 1.00 25.06 292 HIS A C 1
ATOM 2254 O O . HIS A 1 292 ? -3.794 6.831 -23.624 1.00 25.06 292 HIS A O 1
ATOM 2260 N N . VAL A 1 293 ? -1.874 6.285 -22.573 1.00 28.55 293 VAL A N 1
ATOM 2261 C CA . VAL A 1 293 ? -1.767 7.461 -21.689 1.00 28.55 293 VAL A CA 1
ATOM 2262 C C . VAL A 1 293 ? -0.285 7.795 -21.522 1.00 28.55 293 VAL A C 1
ATOM 2264 O O . VAL A 1 293 ? 0.489 6.942 -21.094 1.00 28.55 293 VAL A O 1
ATOM 2267 N N . GLU A 1 294 ? 0.107 9.026 -21.843 1.00 28.92 294 GLU A N 1
ATOM 2268 C CA . GLU A 1 294 ? 1.467 9.527 -21.622 1.00 28.92 294 GLU A CA 1
ATOM 2269 C C . GLU A 1 294 ? 1.593 10.199 -20.247 1.00 28.92 294 GLU A C 1
ATOM 2271 O O . GLU A 1 294 ? 0.775 11.043 -19.879 1.00 28.92 294 GLU A O 1
ATOM 2276 N N . THR A 1 295 ? 2.669 9.896 -19.518 1.00 37.69 295 THR A N 1
ATOM 2277 C CA . THR A 1 295 ? 3.129 10.680 -18.358 1.00 37.69 295 THR A CA 1
ATOM 2278 C C . THR A 1 295 ? 4.651 10.804 -18.403 1.00 37.69 295 THR A C 1
ATOM 2280 O O . THR A 1 295 ? 5.367 9.936 -17.905 1.00 37.69 295 THR A O 1
ATOM 2283 N N . GLY A 1 296 ? 5.163 11.860 -19.035 1.00 35.25 296 GLY A N 1
ATOM 2284 C CA . GLY A 1 296 ? 6.605 12.074 -19.167 1.00 35.25 296 GLY A CA 1
ATOM 2285 C C . GLY A 1 296 ? 7.224 12.765 -17.950 1.00 35.25 296 GLY A C 1
ATOM 2286 O O . GLY A 1 296 ? 6.942 13.936 -17.725 1.00 35.25 296 GLY A O 1
ATOM 2287 N N . PHE A 1 297 ? 8.102 12.068 -17.219 1.00 29.44 297 PHE A N 1
ATOM 2288 C CA . PHE A 1 297 ? 9.142 12.651 -16.354 1.00 29.44 297 PHE A CA 1
ATOM 2289 C C . PHE A 1 297 ? 10.209 11.601 -15.992 1.00 29.44 297 PHE A C 1
ATOM 2291 O O . PHE A 1 297 ? 9.906 10.648 -15.282 1.00 29.44 297 PHE A O 1
ATOM 2298 N N . GLY A 1 298 ? 11.464 11.836 -16.397 1.00 28.67 298 GLY A N 1
ATOM 2299 C CA . GLY A 1 298 ? 12.655 11.139 -15.883 1.00 28.67 298 GLY A CA 1
ATOM 2300 C C . GLY A 1 298 ? 12.876 9.696 -16.368 1.00 28.67 298 GLY A C 1
ATOM 2301 O O . GLY A 1 298 ? 11.959 8.886 -16.460 1.00 28.67 298 GLY A O 1
ATOM 2302 N N . THR A 1 299 ? 14.130 9.346 -16.649 1.00 31.72 299 THR A N 1
ATOM 2303 C CA . THR A 1 299 ? 14.533 7.992 -17.058 1.00 31.72 299 THR A CA 1
ATOM 2304 C C . THR A 1 299 ? 14.557 7.040 -15.855 1.00 31.72 299 THR A C 1
ATOM 2306 O O . THR A 1 299 ? 15.525 7.005 -15.098 1.00 31.72 299 THR A O 1
ATOM 2309 N N . ARG A 1 300 ? 13.505 6.231 -15.677 1.00 33.69 300 ARG A N 1
ATOM 2310 C CA . ARG A 1 300 ? 13.496 5.081 -14.752 1.00 33.69 300 ARG A CA 1
ATOM 2311 C C . ARG A 1 300 ? 12.781 3.902 -15.407 1.00 33.69 300 ARG A C 1
ATOM 2313 O O . ARG A 1 300 ? 11.639 4.029 -15.838 1.00 33.69 300 ARG A O 1
ATOM 2320 N N . TRP A 1 301 ? 13.456 2.758 -15.484 1.00 34.28 301 TRP A N 1
ATOM 2321 C CA . TRP A 1 301 ? 12.929 1.559 -16.133 1.00 34.28 301 TRP A CA 1
ATOM 2322 C C . TRP A 1 301 ? 11.767 0.954 -15.335 1.00 34.28 301 TRP A C 1
ATOM 2324 O O . TRP A 1 301 ? 11.959 0.445 -14.231 1.00 34.28 301 TRP A O 1
ATOM 2334 N N . THR A 1 302 ? 10.566 0.973 -15.911 1.00 32.28 302 THR A N 1
ATOM 2335 C CA . THR A 1 302 ? 9.425 0.160 -15.470 1.00 32.28 302 THR A CA 1
ATOM 2336 C C . THR A 1 302 ? 9.159 -0.916 -16.520 1.00 32.28 302 THR A C 1
ATOM 2338 O O . THR A 1 302 ? 9.058 -0.630 -17.712 1.00 32.28 302 THR A O 1
ATOM 2341 N N . VAL A 1 303 ? 9.075 -2.182 -16.101 1.00 28.91 303 VAL A N 1
ATOM 2342 C CA . VAL A 1 303 ? 8.906 -3.312 -17.030 1.00 28.91 303 VAL A CA 1
ATOM 2343 C C . VAL A 1 303 ? 7.426 -3.487 -17.383 1.00 28.91 303 VAL A C 1
ATOM 2345 O O . VAL A 1 303 ? 6.762 -4.406 -16.916 1.00 28.91 303 VAL A O 1
ATOM 2348 N N . ASN A 1 304 ? 6.920 -2.579 -18.219 1.00 33.50 304 ASN A N 1
ATOM 2349 C CA . ASN A 1 304 ? 5.635 -2.689 -18.911 1.00 33.50 304 ASN A CA 1
ATOM 2350 C C . ASN A 1 304 ? 5.890 -2.722 -20.426 1.00 33.50 304 ASN A C 1
ATOM 2352 O O . ASN A 1 304 ? 5.825 -1.699 -21.105 1.00 33.50 304 ASN A O 1
ATOM 2356 N N . THR A 1 305 ? 6.197 -3.902 -20.965 1.00 34.38 305 THR A N 1
ATOM 2357 C CA . THR A 1 305 ? 6.198 -4.138 -22.418 1.00 34.38 305 THR A CA 1
ATOM 2358 C C . THR A 1 305 ? 4.745 -4.180 -22.923 1.00 34.38 305 THR A C 1
ATOM 2360 O O . THR A 1 305 ? 3.862 -4.677 -22.223 1.00 34.38 305 THR A O 1
ATOM 2363 N N . PRO A 1 306 ? 4.455 -3.603 -24.106 1.00 29.61 306 PRO A N 1
ATOM 2364 C CA . PRO A 1 306 ? 4.885 -4.206 -25.368 1.00 29.61 306 PRO A CA 1
ATOM 2365 C C . PRO A 1 306 ? 5.913 -3.379 -26.152 1.00 29.61 306 PRO A C 1
ATOM 2367 O 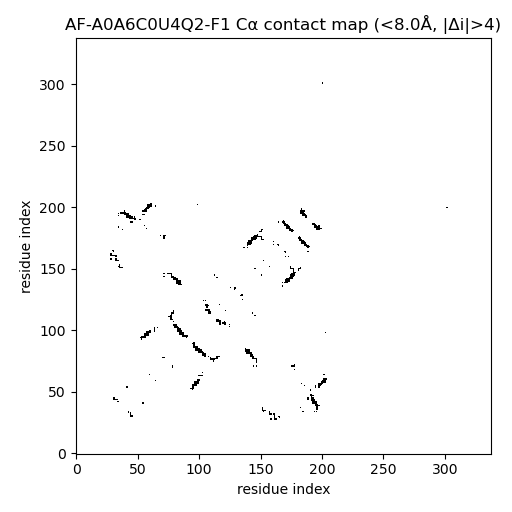O . PRO A 1 306 ? 5.960 -2.155 -26.082 1.00 29.61 306 PRO A O 1
ATOM 2370 N N . LEU A 1 307 ? 6.729 -4.083 -26.936 1.00 35.62 307 LEU A N 1
ATOM 2371 C CA . LEU A 1 307 ? 7.827 -3.518 -27.716 1.00 35.62 307 LEU A CA 1
ATOM 2372 C C . LEU A 1 307 ? 7.338 -2.954 -29.063 1.00 35.62 307 LEU A C 1
ATOM 2374 O O . LEU A 1 307 ? 6.684 -3.670 -29.823 1.00 35.62 307 LEU A O 1
ATOM 2378 N N . HIS A 1 308 ? 7.735 -1.725 -29.402 1.00 29.64 308 HIS A N 1
ATOM 2379 C CA . HIS A 1 308 ? 7.880 -1.269 -30.791 1.00 29.64 308 HIS A CA 1
ATOM 2380 C C . HIS A 1 308 ? 8.891 -0.118 -30.858 1.00 29.64 308 HIS A C 1
ATOM 2382 O O . HIS A 1 308 ? 8.636 0.967 -30.343 1.00 29.64 308 HIS A O 1
ATOM 2388 N N . LEU A 1 309 ? 10.033 -0.360 -31.503 1.00 31.77 309 LEU A N 1
ATOM 2389 C CA . LEU A 1 309 ? 11.044 0.655 -31.798 1.00 31.77 309 LEU A CA 1
ATOM 2390 C C . LEU A 1 309 ? 11.032 0.975 -33.297 1.00 31.77 309 LEU A C 1
ATOM 2392 O O . LEU A 1 309 ? 10.856 0.086 -34.129 1.00 31.77 309 LEU A O 1
ATOM 2396 N N . ARG A 1 310 ? 11.279 2.242 -33.631 1.00 29.45 310 ARG A N 1
ATOM 2397 C CA . ARG A 1 310 ? 11.778 2.674 -34.941 1.00 29.45 310 ARG A CA 1
ATOM 2398 C C . ARG A 1 310 ? 12.996 3.571 -34.700 1.00 29.45 310 ARG A C 1
ATOM 2400 O O . ARG A 1 310 ? 12.848 4.520 -33.932 1.00 29.45 310 ARG A O 1
ATOM 2407 N N . PRO A 1 311 ? 14.172 3.251 -35.264 1.00 37.25 311 PRO A N 1
ATOM 2408 C CA . PRO A 1 311 ? 15.371 4.058 -35.093 1.00 37.25 311 PRO A CA 1
ATOM 2409 C C . PRO A 1 311 ? 15.701 4.854 -36.364 1.00 37.25 311 PRO A C 1
ATOM 2411 O O . PRO A 1 311 ? 16.267 4.315 -37.315 1.00 37.25 311 PRO A O 1
ATOM 2414 N N . ASP A 1 312 ? 15.417 6.152 -36.348 1.00 35.19 312 ASP A N 1
ATOM 2415 C CA . ASP A 1 312 ? 15.932 7.118 -37.312 1.00 35.19 312 ASP A CA 1
ATOM 2416 C C . ASP A 1 312 ? 16.187 8.492 -36.651 1.00 35.19 312 ASP A C 1
ATOM 2418 O O . ASP A 1 312 ? 15.473 8.907 -35.744 1.00 35.19 312 ASP A O 1
ATOM 2422 N N . GLU A 1 313 ? 17.254 9.159 -37.111 1.00 36.47 313 GLU A N 1
ATOM 2423 C CA . GLU A 1 313 ? 17.679 10.540 -36.799 1.00 36.47 313 GLU A CA 1
ATOM 2424 C C . GLU A 1 313 ? 18.026 10.900 -35.332 1.00 36.47 313 GLU A C 1
ATOM 2426 O O . GLU A 1 313 ? 17.268 11.554 -34.620 1.00 36.47 313 GLU A O 1
ATOM 2431 N N . TRP A 1 314 ? 19.285 10.639 -34.948 1.00 33.72 314 TRP A N 1
ATOM 2432 C CA . TRP A 1 314 ? 20.073 11.578 -34.130 1.00 33.72 314 TRP A CA 1
ATOM 2433 C C . TRP A 1 314 ? 21.427 11.832 -34.800 1.00 33.72 314 TRP A C 1
ATOM 2435 O O . TRP A 1 314 ? 22.080 10.895 -35.257 1.00 33.72 314 TRP A O 1
ATOM 2445 N N . HIS A 1 315 ? 21.827 13.102 -34.871 1.00 33.84 315 HIS A N 1
ATOM 2446 C CA . HIS A 1 315 ? 23.134 13.523 -35.377 1.00 33.84 315 HIS A CA 1
ATOM 2447 C C . HIS A 1 315 ? 24.150 13.642 -34.234 1.00 33.84 315 HIS A C 1
ATOM 2449 O O . HIS A 1 315 ? 23.811 14.096 -33.141 1.00 33.84 315 HIS A O 1
ATOM 2455 N N . GLU A 1 316 ? 25.397 13.274 -34.518 1.00 40.44 316 GLU A N 1
ATOM 2456 C CA . GLU A 1 316 ? 26.566 13.648 -33.718 1.00 40.44 316 GLU A CA 1
ATOM 2457 C C . GLU A 1 316 ? 26.865 15.144 -33.917 1.00 40.44 316 GLU A C 1
ATOM 2459 O O . GLU A 1 316 ? 26.829 15.602 -35.058 1.00 40.44 316 GLU A O 1
ATOM 2464 N N . ASP A 1 317 ? 27.187 15.876 -32.844 1.00 37.62 317 ASP A N 1
ATOM 2465 C CA . ASP A 1 317 ? 28.224 16.925 -32.839 1.00 37.62 317 ASP A CA 1
ATOM 2466 C C . ASP A 1 317 ? 28.497 17.458 -31.409 1.00 37.62 317 ASP A C 1
ATOM 2468 O O . ASP A 1 317 ? 27.714 17.238 -30.484 1.00 37.62 317 ASP A O 1
ATOM 2472 N N . ASP A 1 318 ? 29.625 18.165 -31.275 1.00 36.72 318 ASP A N 1
ATOM 2473 C CA . ASP A 1 318 ? 30.140 18.940 -30.128 1.00 36.72 318 ASP A CA 1
ATOM 2474 C C . ASP A 1 318 ? 30.574 18.212 -28.826 1.00 36.72 318 ASP A C 1
ATOM 2476 O O . ASP A 1 318 ? 29.796 17.706 -28.018 1.00 36.72 318 ASP A O 1
ATOM 2480 N N . ALA A 1 319 ? 31.890 18.287 -28.575 1.00 36.19 319 ALA A N 1
ATOM 2481 C CA . ALA A 1 319 ? 32.597 17.900 -27.347 1.00 36.19 319 ALA A CA 1
ATOM 2482 C C . ALA A 1 319 ? 33.410 19.096 -26.774 1.00 36.19 319 ALA A C 1
ATOM 2484 O O . ALA A 1 319 ? 33.363 20.188 -27.338 1.00 36.19 319 ALA A O 1
ATOM 2485 N N . TYR A 1 320 ? 34.223 18.863 -25.723 1.00 36.00 320 TYR A N 1
ATOM 2486 C CA . TYR A 1 320 ? 35.031 19.854 -24.955 1.00 36.00 320 TYR A CA 1
ATOM 2487 C C . TYR A 1 320 ? 34.195 20.783 -24.028 1.00 36.00 320 TYR A C 1
ATOM 2489 O O . TYR A 1 320 ? 33.015 20.981 -24.287 1.00 36.00 320 TYR A O 1
ATOM 2497 N N . TRP A 1 321 ? 34.643 21.371 -22.899 1.00 35.19 321 TRP A N 1
ATOM 2498 C CA . TRP A 1 321 ? 35.926 21.611 -22.169 1.00 35.19 321 TRP A CA 1
ATOM 2499 C C . TRP A 1 321 ? 35.614 21.616 -20.634 1.00 35.19 321 TRP A C 1
ATOM 2501 O O . TRP A 1 321 ? 34.454 21.839 -20.296 1.00 35.19 321 TRP A O 1
ATOM 2511 N N . GLU A 1 322 ? 36.481 21.463 -19.613 1.00 35.31 322 GLU A N 1
ATOM 2512 C CA . GLU A 1 322 ? 37.913 21.117 -19.392 1.00 35.31 322 GLU A CA 1
ATOM 2513 C C . GLU A 1 322 ? 38.058 20.583 -17.921 1.00 35.31 322 GLU A C 1
ATOM 2515 O O . GLU A 1 322 ? 37.059 20.474 -17.208 1.00 35.31 322 GLU A O 1
ATOM 2520 N N . GLU A 1 323 ? 39.259 20.229 -17.438 1.00 38.72 323 GLU A N 1
ATOM 2521 C CA . GLU A 1 323 ? 39.534 19.753 -16.056 1.00 38.72 323 GLU A CA 1
ATOM 2522 C C . GLU A 1 323 ? 39.675 20.892 -15.006 1.00 38.72 323 GLU A C 1
ATOM 2524 O O . GLU A 1 323 ? 39.914 22.043 -15.369 1.00 38.72 323 GLU A O 1
ATOM 2529 N N . GLY A 1 324 ? 39.606 20.603 -13.685 1.00 31.48 324 GLY A N 1
ATOM 2530 C CA . GLY A 1 324 ? 39.812 21.657 -12.664 1.00 31.48 324 GLY A CA 1
ATOM 2531 C C . GLY A 1 324 ? 39.828 21.305 -11.156 1.00 31.48 324 GLY A C 1
ATOM 2532 O O . GLY A 1 324 ? 38.888 21.626 -10.444 1.00 31.48 324 GLY A O 1
ATOM 2533 N N . HIS A 1 325 ? 40.961 20.793 -10.654 1.00 35.16 325 HIS A N 1
ATOM 2534 C CA . HIS A 1 325 ? 41.527 21.010 -9.295 1.00 35.16 325 HIS A CA 1
ATOM 2535 C C . HIS A 1 325 ? 40.784 20.626 -7.975 1.00 35.16 325 HIS A C 1
ATOM 2537 O O . HIS A 1 325 ? 40.022 21.395 -7.404 1.00 35.16 325 HIS A O 1
ATOM 2543 N N . HIS A 1 326 ? 41.278 19.534 -7.366 1.00 34.84 326 HIS A N 1
ATOM 2544 C CA . HIS A 1 326 ? 41.916 19.471 -6.025 1.00 34.84 326 HIS A CA 1
ATOM 2545 C C . HIS A 1 326 ? 41.199 19.878 -4.699 1.00 34.84 326 HIS A C 1
ATOM 2547 O O . HIS A 1 326 ? 41.159 21.043 -4.322 1.00 34.84 326 HIS A O 1
ATOM 2553 N N . ASN A 1 327 ? 40.970 18.833 -3.884 1.00 34.91 327 ASN A N 1
ATOM 2554 C CA . ASN A 1 327 ? 41.538 18.595 -2.532 1.00 34.91 327 ASN A CA 1
ATOM 2555 C C . ASN A 1 327 ? 41.036 19.265 -1.221 1.00 34.91 327 ASN A C 1
ATOM 2557 O O . ASN A 1 327 ? 40.776 20.455 -1.119 1.00 34.91 327 ASN A O 1
ATOM 2561 N N . ASP A 1 328 ? 41.123 18.417 -0.182 1.00 33.19 328 ASP A N 1
ATOM 2562 C CA . ASP A 1 328 ? 41.425 18.660 1.241 1.00 33.19 328 ASP A CA 1
ATOM 2563 C C . ASP A 1 328 ? 40.468 19.475 2.133 1.00 33.19 328 ASP A C 1
ATOM 2565 O O . ASP A 1 328 ? 40.599 20.684 2.312 1.00 33.19 328 ASP A O 1
ATOM 2569 N N . ILE A 1 329 ? 39.657 18.737 2.906 1.00 35.47 329 ILE A N 1
ATOM 2570 C CA . ILE A 1 329 ? 39.343 19.082 4.303 1.00 35.47 329 ILE A CA 1
ATOM 2571 C C . ILE A 1 329 ? 39.705 17.882 5.191 1.00 35.47 329 ILE A C 1
ATOM 2573 O O . ILE A 1 329 ? 39.191 16.780 5.009 1.00 35.47 329 ILE A O 1
ATOM 2577 N N . ILE A 1 330 ? 40.596 18.109 6.159 1.00 36.19 330 ILE A N 1
ATOM 2578 C CA . ILE A 1 330 ? 40.963 17.149 7.211 1.00 36.19 330 ILE A CA 1
ATOM 2579 C C . ILE A 1 330 ? 40.040 17.356 8.426 1.00 36.19 330 ILE A C 1
ATOM 2581 O O . ILE A 1 330 ? 39.565 18.462 8.674 1.00 36.19 330 ILE A O 1
ATOM 2585 N N . ALA A 1 331 ? 39.769 16.281 9.169 1.00 39.50 331 ALA A N 1
ATOM 2586 C CA . ALA A 1 331 ? 38.879 16.279 10.330 1.00 39.50 331 ALA A CA 1
ATOM 2587 C C . ALA A 1 331 ? 39.395 17.099 11.530 1.00 39.50 331 ALA A C 1
ATOM 2589 O O . ALA A 1 331 ? 40.602 17.246 11.720 1.00 39.50 331 ALA A O 1
ATOM 2590 N N . ASP A 1 332 ? 38.474 17.490 12.418 1.00 43.91 332 ASP A N 1
ATOM 2591 C CA . ASP A 1 332 ? 38.773 17.757 13.831 1.00 43.91 332 ASP A CA 1
ATOM 2592 C C . ASP A 1 332 ? 37.632 17.249 14.745 1.00 43.91 332 ASP A C 1
ATOM 2594 O O . ASP A 1 332 ? 36.503 17.047 14.296 1.00 43.91 332 ASP A O 1
ATOM 2598 N N . ASN A 1 333 ? 37.930 16.998 16.023 1.00 41.91 333 ASN A N 1
ATOM 2599 C CA . ASN A 1 333 ? 37.038 16.361 16.998 1.00 41.91 333 ASN A CA 1
ATOM 2600 C C . ASN A 1 333 ? 36.505 17.376 18.031 1.00 41.91 333 ASN A C 1
ATOM 2602 O O . ASN A 1 333 ? 37.252 17.871 18.871 1.00 41.91 333 ASN A O 1
ATOM 2606 N N . GLY A 1 334 ? 35.192 17.638 18.022 1.00 33.78 334 GLY A N 1
ATOM 2607 C CA . GLY A 1 334 ? 34.552 18.750 18.754 1.00 33.78 334 GLY A CA 1
ATOM 2608 C C . GLY A 1 334 ? 33.663 18.379 19.954 1.00 33.78 334 GLY A C 1
ATOM 2609 O O . GLY A 1 334 ? 32.585 18.944 20.105 1.00 33.78 334 GLY A O 1
ATOM 2610 N N . ASN A 1 335 ? 34.086 17.419 2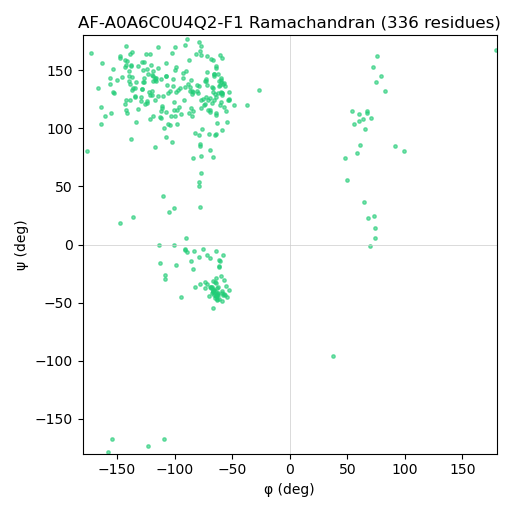0.781 1.00 40.69 335 ASN A N 1
ATOM 2611 C CA . ASN A 1 335 ? 33.408 16.935 22.000 1.00 40.69 335 ASN A CA 1
ATOM 2612 C C . ASN A 1 335 ? 32.676 18.021 22.837 1.00 40.69 335 ASN A C 1
ATOM 2614 O O . ASN A 1 335 ? 33.329 18.902 23.397 1.00 40.69 335 ASN A O 1
ATOM 2618 N N . PHE A 1 336 ? 31.353 17.894 23.026 1.00 44.94 336 PHE A N 1
ATOM 2619 C CA . PHE A 1 336 ? 30.588 18.676 24.010 1.00 44.94 336 PHE A CA 1
ATOM 2620 C C . PHE A 1 336 ? 29.480 17.854 24.691 1.00 44.94 336 PHE A C 1
ATOM 2622 O O . PHE A 1 336 ? 28.507 17.449 24.063 1.00 44.94 336 PHE A O 1
ATOM 2629 N N . PHE A 1 337 ? 29.609 17.669 26.008 1.00 54.22 337 PHE A N 1
ATOM 2630 C CA . PHE A 1 337 ? 28.561 17.152 26.894 1.00 54.22 337 PHE A CA 1
ATOM 2631 C C . PHE A 1 337 ? 27.827 18.306 27.587 1.00 54.22 337 PHE A C 1
ATOM 2633 O O . PHE A 1 337 ? 28.486 19.137 28.225 1.00 54.22 337 PHE A O 1
ATOM 2640 N N . LYS A 1 338 ? 26.488 18.276 27.595 1.00 49.09 338 LYS A N 1
ATOM 2641 C CA . LYS A 1 338 ? 25.680 18.587 28.788 1.00 49.09 338 LYS A CA 1
ATOM 2642 C C . LYS A 1 338 ? 24.232 18.131 28.669 1.00 49.09 338 LYS A C 1
ATOM 2644 O O . LYS A 1 338 ? 23.704 18.204 27.543 1.00 49.09 338 LYS A O 1
#

=== Feature glossary ===
Legend for the data blocks above and below:

— What the protein is —

The amino-acid sequence is the protein's primary structure: the linear order of residues from the N-terminus to the C-terminus, written in one-letter code. Everything else here — the 3D coordinates, the secondary structure, the domain annotations — is ultimately a consequence of this string.

Database cross-references. InterPro integrates a dozen domain/family signature databases into unified entries with residue-range hits. GO terms attach function/process/location labels with evidence codes. CATH codes position the fold in a four-level structural taxonomy. Organism is the NCBI-taxonomy species name.

— Where its atoms are —

The mmCIF block holds the 3D Cartesian coordinates of each backbone atom (N, Cα, C, O) in ångströms. mmCIF is the PDB's canonical archive format — a tagged-loop text representation of the atomic model.

The six renders are orthographic views along the three Cartesian axes in both directions. Representation (cartoon, sticks, or surface) and color scheme (sequence-rainbow or by-chain) vary across proteins so the training set covers all the common visualization conventions.

— Local backbone conformation —

Secondary structure is the local, repeating backbone conformation. DSSP classifies it into eight states by reading the hydrogen-bond network: three helix types (H, G, I), two β types (E, B), two non-regular types (T, S), and unstructured coil (-).

SS3 is a coarse helix/strand/coil call (letters a/b/c) made by the P-SEA algorithm from inter-Cα distances and dihedrals. It is less detailed than DSSP but needs only Cα positions.

Backbone dihedral angles. Every residue except chain termini has a φ (preceding-C → N → Cα → C) and a ψ (N → Cα → C → next-N). They are reported in degrees following the IUPAC sign convention. Secondary structure is essentially a statement about which (φ, ψ) basin each residue occupies.

— Global shape and packing —

The geometric summary reports three shape descriptors. Rg (radius of gyration) measures how spread out the Cα atoms are about their centre of mass; compact globular proteins have small Rg, elongated or unfolded ones large. Cα contacts (<8 Å, |i−j|>4) count long-range residue pairs in spatial proximity — high for tightly packed folds, near zero for rods or random coil. The bounding-box extents give the protein's footprint along x, y, z in Å.

Solvent accessibility: the surface area of each residue that a 1.4 Å water probe can touch, in Å². When only backbone atoms are present the absolute values are lower than full-atom SASA (side chains contribute most of the area) and are flagged as backbone-only.

Plot images: a contact map (which residues are close in 3D, as an N×N binary image), a Ramachandran scatter (backbone torsion angles, revealing secondary-structure composition at a glance), and — for AlphaFold structures — a PAE heatmap (pairwise prediction confidence).

— Structural neighborhood —

Foldseek's 3Di representation compresses backbone geometry into a per-residue letter drawn from a learned twenty-state alphabet. It captures the tertiary interaction pattern around each residue — which residues are packed against it in space, regardless of where they are in sequence.

Structural nearest neighbors (via Foldseek easy-search vs the PDB). Reported per hit: target PDB id, E-value, and alignment TM-score. A TM-score above ~0.5 is the conventional threshold for 'same fold'.

— Confidence and disorder —

pLDDT (predicted Local Distance Difference Test) is AlphaFold's per-residue confidence score, ranging from 0 to 100. Values above 90 indicate high confidence (typically well-packed cores); 70–90 is confident; 50–70 low confidence; below 50 usually means the region is disordered or the prediction is unreliable there. AlphaFold stores pLDDT in the mmCIF B-factor column.

For experimental (PDB) structures, the B-factor (temperature factor) quantifies the positional spread of each atom in the crystal — a combination of thermal vibration and static disorder — in units of Å². High B-factors mark flexible loops or poorly resolved regions; low B-factors mark the rigid, well-ordered core.

Predicted Aligned Error (PAE) is an AlphaFold confidence matrix: entry (i, j) is the expected error in the position of residue j, in ångströms, when the prediction is superimposed on the true structure at residue i. Low PAE within a block of residues means that block is internally rigid and well-predicted; high PAE between two blocks means their relative placement is uncertain even if each block individually is confident.